Protein AF-0000000087152288 (afdb_homodimer)

Organism: NCBI:txid2511166

Radius of gyration: 16.39 Å; Cα contacts (8 Å, |Δi|>4): 449; chains: 2; bounding box: 34×42×39 Å

Solvent-accessible surface area (backbone atoms only — not comparable to full-atom values): 10779 Å² total; per-residue (Å²): 57,25,33,38,42,36,43,33,57,38,91,60,61,50,52,72,70,58,47,40,54,53,49,6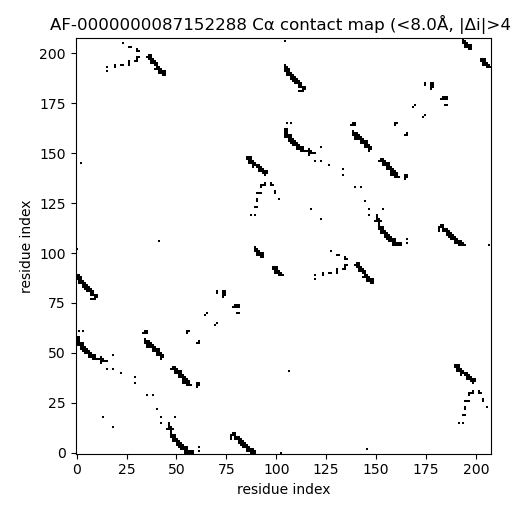1,72,51,47,72,78,59,59,75,41,70,48,48,42,33,36,36,38,35,30,36,81,80,23,37,34,38,38,32,44,32,38,21,61,32,62,71,46,48,59,69,55,72,35,71,66,46,48,51,52,44,27,70,74,51,72,27,74,70,44,81,45,66,24,44,25,45,39,32,40,32,41,80,78,68,44,73,49,68,57,134,58,25,33,38,42,36,42,33,58,39,92,60,60,49,53,71,68,56,47,42,53,54,49,63,70,51,47,72,78,58,59,75,40,71,49,47,43,32,38,37,36,35,30,37,81,80,22,36,33,38,39,34,45,32,39,23,61,33,63,72,46,50,59,70,55,72,36,73,69,45,46,50,52,45,27,70,75,52,71,29,74,70,44,80,45,65,24,43,25,43,40,31,40,31,42,80,78,68,45,74,49,68,57,134

pLDDT: mean 97.06, std 3.34, range [67.88, 98.94]

InterPro domains:
  IPR011008 Dimeric alpha-beta barrel [SSF54909] (1-96)

Nearest PDB structures (foldseek):
  1wd6-assembly1_B  TM=7.659E-01  e=1.555E-05  Escherichia coli
  1q8b-assembly1_A  TM=6.714E-01  e=6.027E-04  Bacillus subtilis
  2pd1-assembly1_A  TM=6.934E-01  e=1.034E-03  Nitrosomonas europaea
  5b0b-assembly2_D  TM=6.933E-01  e=1.009E-02  Cannabis sativa
  4kia-assembly1_A  TM=6.427E-01  e=3.553E-02  Listeria monocytogenes EGD-e

Secondary structure (DSSP, 8-state):
-EEEEEEEE-SS---HHHHHHHHHHHGGGGTT-TTEEEEEEEEETTSSEEEEEEEES-HHHHHTTSSHHHHHHHHHHHSSPPEEEEEE--EEEETTTTEEEE--/-EEEEEEEE-SS---HHHHHHHHHHHGGGGTT-TTEEEEEEEEETTSSEEEEEEEES-HHHHHTTSSHHHHHHHHHHHSSPPEEEEEE--EEEETTTTEEEE--

Sequence (208 aa):
MITALTTFILPKPITREEARDIFMSTAPTYRGVQGLLRKTYVLSEDGATVGGVYLWNSRPEAEALYTDAWRAFVREKYGTEPTVTYFESPVVVDNVAQQIVADGMITALTTFILPKPITREEARDIFMSTAPTYRGVQGLLRKTYVLSEDGATVGGVYLWNSRPEAEALYTDAWRAFVREKYGTEPTVTYFESPVVVDNVAQQIVADG

Foldseek 3Di:
DKKKKKKWFAPDFDDPVVQVVLCVVCVVVPPPQPFWPDKDWDADPRRGMIIIITDGNDDVSVVVQPDPVNQVVCCVSRVGGMDMDMDDDQWDDDVVVPDIHGDD/DKKKKKKAFAPDFDDPVVQVVLCVVCVVVPPPQPFWPDKDWDADPRRGMIIIITDGNDDVSVVVQPDPVNQVVCCVSRVGGMDMDMDDDQWDDDVVVPDIHGDD

Structure (mmCIF, N/CA/C/O backbone):
data_AF-0000000087152288-model_v1
#
loop_
_entity.id
_entity.type
_entity.pdbx_description
1 polymer Monooxygenase
#
loop_
_atom_site.group_PDB
_atom_site.id
_atom_site.type_symbol
_atom_site.label_atom_id
_atom_site.label_alt_id
_atom_site.label_comp_id
_atom_site.label_asym_id
_atom_site.label_entity_id
_atom_site.label_seq_id
_atom_site.pdbx_PDB_ins_code
_atom_site.Cartn_x
_atom_site.Cartn_y
_atom_site.Cartn_z
_atom_site.occupancy
_atom_site.B_iso_or_equiv
_atom_site.auth_seq_id
_atom_site.auth_comp_id
_atom_site.auth_asym_id
_atom_site.auth_atom_id
_atom_site.pdbx_PDB_model_num
ATOM 1 N N . MET A 1 1 ? 11.578 -0.311 -7.676 1 97.56 1 MET A N 1
ATOM 2 C CA . MET A 1 1 ? 10.75 0.544 -6.824 1 97.56 1 MET A CA 1
ATOM 3 C C . MET A 1 1 ? 10.773 0.062 -5.379 1 97.56 1 MET A C 1
ATOM 5 O O . MET A 1 1 ? 11.266 -1.032 -5.094 1 97.56 1 MET A O 1
ATOM 9 N N . ILE A 1 2 ? 10.367 0.977 -4.453 1 98.25 2 ILE A N 1
ATOM 10 C CA . ILE A 1 2 ? 10.273 0.628 -3.037 1 98.25 2 ILE A CA 1
ATOM 11 C C . ILE A 1 2 ? 8.938 1.111 -2.475 1 98.25 2 ILE A C 1
ATOM 13 O O . ILE A 1 2 ? 8.438 2.164 -2.873 1 98.25 2 ILE A O 1
ATOM 17 N N . THR A 1 3 ? 8.398 0.323 -1.583 1 98.75 3 THR A N 1
ATOM 18 C CA . THR A 1 3 ? 7.238 0.722 -0.796 1 98.75 3 THR A CA 1
ATOM 19 C C . THR A 1 3 ? 7.645 1.058 0.636 1 98.75 3 THR A C 1
ATOM 21 O O . THR A 1 3 ? 8.445 0.344 1.243 1 98.75 3 THR A O 1
ATOM 24 N N . ALA A 1 4 ? 7.199 2.156 1.115 1 98.88 4 ALA A N 1
ATOM 25 C CA . ALA A 1 4 ? 7.316 2.479 2.535 1 98.88 4 ALA A CA 1
ATOM 26 C C . ALA A 1 4 ? 5.945 2.475 3.211 1 98.88 4 ALA A C 1
ATOM 28 O O . ALA A 1 4 ? 4.992 3.059 2.695 1 98.88 4 ALA A O 1
ATOM 29 N N . LEU A 1 5 ? 5.852 1.797 4.297 1 98.62 5 LEU A N 1
ATOM 30 C CA . LEU A 1 5 ? 4.684 1.844 5.172 1 98.62 5 LEU A CA 1
ATOM 31 C C . LEU A 1 5 ? 4.969 2.691 6.41 1 98.62 5 LEU A C 1
ATOM 33 O O . LEU A 1 5 ? 5.898 2.402 7.164 1 98.62 5 LEU A O 1
ATOM 37 N N . THR A 1 6 ? 4.18 3.711 6.582 1 98.62 6 THR A N 1
ATOM 38 C CA . THR A 1 6 ? 4.281 4.52 7.789 1 98.62 6 THR A CA 1
ATOM 39 C C . THR A 1 6 ? 3.07 4.297 8.695 1 98.62 6 THR A C 1
ATOM 41 O O . THR A 1 6 ? 1.948 4.141 8.211 1 98.62 6 THR A O 1
ATOM 44 N N . THR A 1 7 ? 3.303 4.246 9.938 1 98 7 THR A N 1
ATOM 45 C CA . THR A 1 7 ? 2.217 4.074 10.898 1 98 7 THR A CA 1
ATOM 46 C C . THR A 1 7 ? 2.355 5.062 12.055 1 98 7 THR A C 1
ATOM 48 O O . THR A 1 7 ? 3.465 5.328 12.516 1 98 7 THR A O 1
ATOM 51 N N . PHE A 1 8 ? 1.23 5.582 12.484 1 98.25 8 PHE A N 1
ATOM 52 C CA . PHE A 1 8 ? 1.092 6.523 13.594 1 98.25 8 PHE A CA 1
ATOM 53 C C . PHE A 1 8 ? 0.008 6.066 14.562 1 98.25 8 PHE A C 1
ATOM 55 O O . PHE A 1 8 ? -1.178 6.078 14.227 1 98.25 8 PHE A O 1
ATOM 62 N N . ILE A 1 9 ? 0.434 5.691 15.734 1 97.62 9 ILE A N 1
ATOM 63 C CA . ILE A 1 9 ? -0.543 5.293 16.734 1 97.62 9 ILE A CA 1
ATOM 64 C C . ILE A 1 9 ? -1.141 6.531 17.406 1 97.62 9 ILE A C 1
ATOM 66 O O . ILE A 1 9 ? -0.419 7.332 18 1 97.62 9 ILE A O 1
ATOM 70 N N . LEU A 1 10 ? -2.461 6.656 17.344 1 97.44 10 LEU A N 1
ATOM 71 C CA . LEU A 1 10 ? -3.139 7.848 17.844 1 97.44 10 LEU A CA 1
ATOM 72 C C . LEU A 1 10 ? -3.414 7.73 19.344 1 97.44 10 LEU A C 1
ATOM 74 O O . LEU A 1 10 ? -3.674 6.633 19.844 1 97.44 10 LEU A O 1
ATOM 78 N N . PRO A 1 11 ? -3.395 8.836 20.016 1 95.56 11 PRO A N 1
ATOM 79 C CA . PRO A 1 11 ? -3.732 8.797 21.438 1 95.56 11 PRO A CA 1
ATOM 80 C C . PRO A 1 11 ? -5.164 8.328 21.688 1 95.56 11 PRO A C 1
ATOM 82 O O . PRO A 1 11 ? -5.438 7.707 22.719 1 95.56 11 PRO A O 1
ATOM 85 N N . LYS A 1 12 ? -6.047 8.68 20.828 1 96.62 12 LYS A N 1
ATOM 86 C CA . LYS A 1 12 ? -7.438 8.234 20.844 1 96.62 12 LYS A CA 1
ATOM 87 C C . LYS A 1 12 ? -7.906 7.824 19.453 1 96.62 12 LYS A C 1
ATOM 89 O O . LYS A 1 12 ? -7.598 8.492 18.469 1 96.62 12 LYS A O 1
ATOM 94 N N . PRO A 1 13 ? -8.703 6.746 19.406 1 98 13 PRO A N 1
ATOM 95 C CA . PRO A 1 13 ? -9.234 6.363 18.094 1 98 13 PRO A CA 1
ATOM 96 C C . PRO A 1 13 ? -10.086 7.457 17.469 1 98 13 PRO A C 1
ATOM 98 O O . PRO A 1 13 ? -10.703 8.25 18.172 1 98 13 PRO A O 1
ATOM 101 N N . ILE A 1 14 ? -10.117 7.453 16.094 1 98 14 ILE A N 1
ATOM 102 C CA . ILE A 1 14 ? -10.93 8.422 15.375 1 98 14 ILE A CA 1
ATOM 103 C C . ILE A 1 14 ? -11.828 7.703 14.367 1 98 14 ILE A C 1
ATOM 105 O O . ILE A 1 14 ? -11.609 6.527 14.062 1 98 14 ILE A O 1
ATOM 109 N N . THR A 1 15 ? -12.867 8.453 13.883 1 97.81 15 THR A N 1
ATOM 110 C CA . THR A 1 15 ? -13.766 7.918 12.867 1 97.81 15 THR A CA 1
ATOM 111 C C . THR A 1 15 ? -13.148 8.047 11.477 1 97.81 15 THR A C 1
ATOM 113 O O . THR A 1 15 ? -12.18 8.781 11.289 1 97.81 15 THR A O 1
ATOM 116 N N . ARG A 1 16 ? -13.688 7.336 10.602 1 97.69 16 ARG A N 1
ATOM 117 C CA . ARG A 1 16 ? -13.266 7.426 9.211 1 97.69 16 ARG A CA 1
ATOM 118 C C . ARG A 1 16 ? -13.398 8.852 8.688 1 97.69 16 ARG A C 1
ATOM 120 O O . ARG A 1 16 ? -12.531 9.336 7.965 1 97.69 16 ARG A O 1
ATOM 127 N N . GLU A 1 17 ? -14.508 9.547 9.023 1 97.19 17 GLU A N 1
ATOM 128 C CA . GLU A 1 17 ? -14.742 10.914 8.57 1 97.19 17 GLU A CA 1
ATOM 129 C C . GLU A 1 17 ? -13.695 11.867 9.133 1 97.19 17 GLU A C 1
ATOM 131 O O . GLU A 1 17 ? -13.203 12.75 8.422 1 97.19 17 GLU A O 1
ATOM 136 N N . GLU A 1 18 ? -13.383 11.719 10.367 1 97.56 18 GLU A N 1
ATOM 137 C CA . GLU A 1 18 ? -12.328 12.523 10.977 1 97.56 18 GLU A CA 1
ATOM 138 C C . GLU A 1 18 ? -10.984 12.266 10.305 1 97.56 18 GLU A C 1
ATOM 140 O O . GLU A 1 18 ? -10.242 13.211 10.008 1 97.56 18 GLU A O 1
ATOM 145 N N . ALA A 1 19 ? -10.711 11.031 10.078 1 97.69 19 ALA A N 1
ATOM 146 C CA . ALA A 1 19 ? -9.469 10.672 9.398 1 97.69 19 ALA A CA 1
ATOM 147 C C . ALA A 1 19 ? -9.398 11.305 8.008 1 97.69 19 ALA A C 1
ATOM 149 O O . ALA A 1 19 ? -8.375 11.875 7.629 1 97.69 19 ALA A O 1
ATOM 150 N N . ARG A 1 20 ? -10.5 11.211 7.348 1 98 20 ARG A N 1
ATOM 151 C CA . ARG A 1 20 ? -10.555 11.773 6.004 1 98 20 ARG A CA 1
ATOM 152 C C . ARG A 1 20 ? -10.219 13.258 6.02 1 98 20 ARG A C 1
ATOM 154 O O . ARG A 1 20 ? -9.461 13.742 5.172 1 98 20 ARG A O 1
ATOM 161 N N . ASP A 1 21 ? -10.773 13.953 6.965 1 97.19 21 ASP A N 1
ATOM 162 C CA . ASP A 1 21 ? -10.516 15.391 7.066 1 97.19 21 ASP A CA 1
ATOM 163 C C . ASP A 1 21 ? -9.031 15.656 7.32 1 97.19 21 ASP A C 1
ATOM 165 O O . ASP A 1 21 ? -8.445 16.547 6.703 1 97.19 21 ASP A O 1
ATOM 169 N N . ILE A 1 22 ? -8.516 14.906 8.18 1 96.56 22 ILE A N 1
ATOM 170 C CA . ILE A 1 22 ? -7.102 15.07 8.5 1 96.56 22 ILE A CA 1
ATOM 171 C C . ILE A 1 22 ? -6.254 14.758 7.27 1 96.56 22 ILE A C 1
ATOM 173 O O . ILE A 1 22 ? -5.355 15.523 6.918 1 96.56 22 ILE A O 1
ATOM 177 N N . PHE A 1 23 ? -6.523 13.656 6.609 1 98.19 23 PHE A N 1
ATOM 178 C CA . PHE A 1 23 ? -5.773 13.234 5.434 1 98.19 23 PHE A CA 1
ATOM 179 C C . PHE A 1 23 ? -5.844 14.297 4.34 1 98.19 23 PHE A C 1
ATOM 181 O O . PHE A 1 23 ? -4.828 14.648 3.74 1 98.19 23 PHE A O 1
ATOM 188 N N . MET A 1 24 ? -7.07 14.836 4.137 1 97.75 24 MET A N 1
ATOM 189 C CA . MET A 1 24 ? -7.254 15.852 3.102 1 97.75 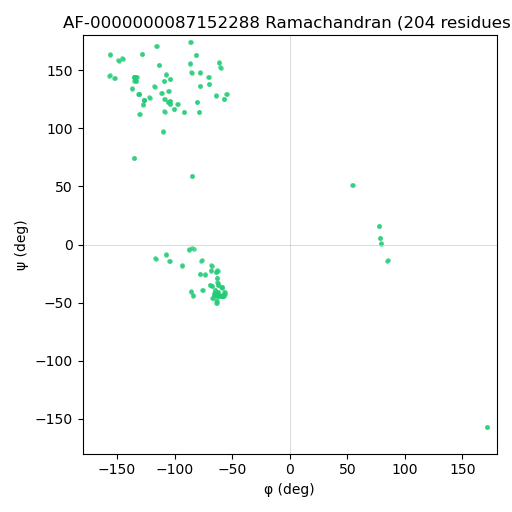24 MET A CA 1
ATOM 190 C C . MET A 1 24 ? -6.441 17.109 3.414 1 97.75 24 MET A C 1
ATOM 192 O O . MET A 1 24 ? -5.957 17.781 2.502 1 97.75 24 MET A O 1
ATOM 196 N N . SER A 1 25 ? -6.223 17.359 4.633 1 96.81 25 SER A N 1
ATOM 197 C CA . SER A 1 25 ? -5.484 18.547 5.027 1 96.81 25 SER A CA 1
ATOM 198 C C . SER A 1 25 ? -3.994 18.406 4.738 1 96.81 25 SER A C 1
ATOM 200 O O . SER A 1 25 ? -3.297 19.391 4.512 1 96.81 25 SER A O 1
ATOM 202 N N . THR A 1 26 ? -3.455 17.172 4.691 1 97.12 26 THR A N 1
ATOM 203 C CA . THR A 1 26 ? -2.021 16.969 4.504 1 97.12 26 THR A CA 1
ATOM 204 C C . THR A 1 26 ? -1.725 16.5 3.082 1 97.12 26 THR A C 1
ATOM 206 O O . THR A 1 26 ? -0.587 16.594 2.615 1 97.12 26 THR A O 1
ATOM 209 N N . ALA A 1 27 ? -2.701 16.078 2.314 1 98.25 27 ALA A N 1
ATOM 210 C CA . ALA A 1 27 ? -2.531 15.477 0.996 1 98.25 27 ALA A CA 1
ATOM 211 C C . ALA A 1 27 ? -1.78 16.406 0.054 1 98.25 27 ALA A C 1
ATOM 213 O O . ALA A 1 27 ? -0.859 15.992 -0.648 1 98.25 27 ALA A O 1
ATOM 214 N N . PRO A 1 28 ? -2.07 17.766 0.065 1 97.81 28 PRO A N 1
ATOM 215 C CA . PRO A 1 28 ? -1.373 18.656 -0.862 1 97.81 28 PRO A CA 1
ATOM 216 C C . PRO A 1 28 ? 0.134 18.703 -0.619 1 97.81 28 PRO A C 1
ATOM 218 O O . PRO A 1 28 ? 0.904 18.984 -1.54 1 97.81 28 PRO A O 1
ATOM 221 N N . THR A 1 29 ? 0.599 18.359 0.58 1 96.62 29 THR A N 1
ATOM 222 C CA . THR A 1 29 ? 2.014 18.406 0.93 1 96.62 29 THR A CA 1
ATOM 223 C C . THR A 1 29 ? 2.791 17.328 0.159 1 96.62 29 THR A C 1
ATOM 225 O O . THR A 1 29 ? 4.004 17.453 -0.03 1 96.62 29 THR A O 1
ATOM 228 N N . TYR A 1 30 ? 2.146 16.375 -0.367 1 98.31 30 TYR A N 1
ATOM 229 C CA . TYR A 1 30 ? 2.828 15.227 -0.968 1 98.31 30 TYR A CA 1
ATOM 230 C C . TYR A 1 30 ? 2.723 15.266 -2.488 1 98.31 30 TYR A C 1
ATOM 232 O O . TYR A 1 30 ? 3.334 14.453 -3.182 1 98.31 30 TYR A O 1
ATOM 240 N N . ARG A 1 31 ? 1.923 16.172 -2.99 1 98 31 ARG A N 1
ATOM 241 C CA . ARG A 1 31 ? 1.825 16.312 -4.438 1 98 31 ARG A CA 1
ATOM 242 C C . ARG A 1 31 ? 3.156 16.75 -5.035 1 98 31 ARG A C 1
ATOM 244 O O . ARG A 1 31 ? 3.799 17.672 -4.523 1 98 31 ARG A O 1
ATOM 251 N N . GLY A 1 32 ? 3.629 16.047 -6.031 1 97.19 32 GLY A N 1
ATOM 252 C CA . GLY A 1 32 ? 4.801 16.469 -6.785 1 97.19 32 GLY A CA 1
ATOM 253 C C . GLY A 1 32 ? 6.105 16.156 -6.078 1 97.19 32 GLY A C 1
ATOM 254 O O . GLY A 1 32 ? 7.18 16.531 -6.562 1 97.19 32 GLY A O 1
ATOM 255 N N . VAL A 1 33 ? 6.035 15.555 -4.922 1 98.25 33 VAL A N 1
ATOM 256 C CA . VAL A 1 33 ? 7.266 15.156 -4.25 1 98.25 33 VAL A CA 1
ATOM 257 C C . VAL A 1 33 ? 8.094 14.273 -5.18 1 98.25 33 VAL A C 1
ATOM 259 O O . VAL A 1 33 ? 7.578 13.312 -5.758 1 98.25 33 VAL A O 1
ATOM 262 N N . GLN A 1 34 ? 9.352 14.625 -5.316 1 98.06 34 GLN A N 1
ATOM 263 C CA . GLN A 1 34 ? 10.234 13.93 -6.246 1 98.06 34 GLN A CA 1
ATOM 264 C C . GLN A 1 34 ? 10.297 12.438 -5.926 1 98.06 34 GLN A C 1
ATOM 266 O O . GLN A 1 34 ? 10.594 12.055 -4.793 1 98.06 34 GLN A O 1
ATOM 271 N N . GLY A 1 35 ? 10.016 11.625 -6.898 1 98.38 35 GLY A N 1
ATOM 272 C CA . GLY A 1 35 ? 10.172 10.18 -6.785 1 98.38 35 GLY A CA 1
ATOM 273 C C . GLY A 1 35 ? 8.969 9.5 -6.156 1 98.38 35 GLY A C 1
ATOM 274 O O . GLY A 1 35 ? 8.883 8.273 -6.148 1 98.38 35 GLY A O 1
ATOM 275 N N . LEU A 1 36 ? 8.062 10.297 -5.527 1 98.75 36 LEU A N 1
ATOM 276 C CA . LEU A 1 36 ? 6.848 9.703 -4.973 1 98.75 36 LEU A CA 1
ATOM 277 C C . LEU A 1 36 ? 5.824 9.438 -6.07 1 98.75 36 LEU A C 1
ATOM 279 O O . LEU A 1 36 ? 5.293 10.375 -6.672 1 98.75 36 LEU A O 1
ATOM 283 N N . LEU A 1 37 ? 5.543 8.227 -6.305 1 97.94 37 LEU A N 1
ATOM 284 C CA . LEU A 1 37 ? 4.578 7.871 -7.344 1 97.94 37 LEU A CA 1
ATOM 285 C C . LEU A 1 37 ? 3.154 7.941 -6.805 1 97.94 37 LEU A C 1
ATOM 287 O O . LEU A 1 37 ? 2.273 8.523 -7.445 1 97.94 37 LEU A O 1
ATOM 291 N N . ARG A 1 38 ? 3.021 7.402 -5.629 1 98.5 38 ARG A N 1
ATOM 292 C CA . ARG A 1 38 ? 1.69 7.383 -5.031 1 98.5 38 ARG A CA 1
ATOM 293 C C . ARG A 1 38 ? 1.774 7.281 -3.514 1 98.5 38 ARG A C 1
ATOM 295 O O . ARG A 1 38 ? 2.662 6.617 -2.977 1 98.5 38 ARG A O 1
ATOM 302 N N . LYS A 1 39 ? 0.845 7.914 -2.879 1 98.88 39 LYS A N 1
ATOM 303 C CA . LYS A 1 39 ? 0.615 7.766 -1.444 1 98.88 39 LYS A CA 1
ATOM 304 C C . LYS A 1 39 ? -0.841 7.41 -1.154 1 98.88 39 LYS A C 1
ATOM 306 O O . LYS A 1 39 ? -1.754 8.133 -1.564 1 98.88 39 LYS A O 1
ATOM 311 N N . THR A 1 40 ? -1.052 6.328 -0.466 1 98.88 40 THR A N 1
ATOM 312 C CA . THR A 1 40 ? -2.365 5.902 0.002 1 98.88 40 THR A CA 1
ATOM 313 C C . THR A 1 40 ? -2.477 6.055 1.516 1 98.88 40 THR A C 1
ATOM 315 O O . THR A 1 40 ? -1.764 5.387 2.268 1 98.88 40 THR A O 1
ATOM 318 N N . TYR A 1 41 ? -3.367 6.961 1.929 1 98.88 41 TYR A N 1
ATOM 319 C CA . TYR A 1 41 ? -3.635 7.086 3.357 1 98.88 41 TYR A CA 1
ATOM 320 C C . TYR A 1 41 ? -4.406 5.879 3.877 1 98.88 41 TYR A C 1
ATOM 322 O O . TYR A 1 41 ? -5.309 5.375 3.207 1 98.88 41 TYR A O 1
ATOM 330 N N . VAL A 1 42 ? -4.062 5.5 5.145 1 98.81 42 VAL A N 1
ATOM 331 C CA . VAL A 1 42 ? -4.73 4.324 5.695 1 98.81 42 VAL A CA 1
ATOM 332 C C . VAL A 1 42 ? -5.16 4.602 7.133 1 98.81 42 VAL A C 1
ATOM 334 O O . VAL A 1 42 ? -4.473 5.316 7.867 1 98.81 42 VAL A O 1
ATOM 337 N N . LEU A 1 43 ? -6.301 4.066 7.508 1 98.75 43 LEU A N 1
ATOM 338 C CA . LEU A 1 43 ? -6.875 4.047 8.852 1 98.75 43 LEU A CA 1
ATOM 339 C C . LEU A 1 43 ? -7.234 2.625 9.266 1 98.75 43 LEU A C 1
ATOM 341 O O . LEU A 1 43 ? -7.965 1.929 8.555 1 98.75 43 LEU A O 1
ATOM 345 N N . SER A 1 44 ? -6.668 2.232 10.398 1 98.69 44 SER A N 1
ATOM 346 C CA . SER A 1 44 ? -7.008 0.904 10.906 1 98.69 44 SER A CA 1
ATOM 347 C C . SER A 1 44 ? -8.492 0.792 11.211 1 98.69 44 SER A C 1
ATOM 349 O O . SER A 1 44 ? -9.164 1.8 11.461 1 98.69 44 SER A O 1
ATOM 351 N N . GLU A 1 45 ? -8.984 -0.4 11.203 1 96.94 45 GLU A N 1
ATOM 352 C CA . GLU A 1 45 ? -10.414 -0.625 11.398 1 96.94 45 GLU A CA 1
ATOM 353 C C . GLU A 1 45 ? -10.867 -0.15 12.781 1 96.94 45 GLU A C 1
ATOM 355 O O . GLU A 1 45 ? -12 0.307 12.945 1 96.94 45 GLU A O 1
ATOM 360 N N . ASP A 1 46 ? -9.977 -0.269 13.742 1 97.88 46 ASP A N 1
ATOM 361 C CA . ASP A 1 46 ? -10.352 0.126 15.094 1 97.88 46 ASP A CA 1
ATOM 362 C C . ASP A 1 46 ? -10.188 1.632 15.297 1 97.88 46 ASP A C 1
ATOM 364 O O . ASP A 1 46 ? -10.453 2.152 16.375 1 97.88 46 ASP A O 1
ATOM 368 N N . GLY A 1 47 ? -9.664 2.344 14.266 1 98.25 47 GLY A N 1
ATOM 369 C CA . GLY A 1 47 ? -9.539 3.791 14.305 1 98.25 47 GLY A CA 1
ATOM 370 C C . GLY A 1 47 ? -8.352 4.266 15.117 1 98.25 47 GLY A C 1
ATOM 371 O O . GLY A 1 47 ? -8.141 5.469 15.273 1 98.25 47 GLY A O 1
ATOM 372 N N . ALA A 1 48 ? -7.496 3.336 15.609 1 98 48 ALA A N 1
ATOM 373 C CA . ALA A 1 48 ? -6.461 3.701 16.578 1 98 48 ALA A CA 1
ATOM 374 C C . ALA A 1 48 ? -5.148 4.027 15.875 1 98 48 ALA A C 1
ATOM 376 O O . ALA A 1 48 ? -4.246 4.625 16.469 1 98 48 ALA A O 1
ATOM 377 N N . THR A 1 49 ? -5.039 3.607 14.672 1 98.31 49 THR A N 1
ATOM 378 C CA . THR A 1 49 ? -3.789 3.77 13.938 1 98.31 49 THR A CA 1
ATOM 379 C C . THR A 1 49 ? -4.047 4.367 12.555 1 98.31 49 THR A C 1
ATOM 381 O O . THR A 1 49 ? -4.961 3.934 11.844 1 98.31 49 THR A O 1
ATOM 384 N N . VAL A 1 50 ? -3.328 5.426 12.195 1 98.56 50 VAL A N 1
ATOM 385 C CA . VAL A 1 50 ? -3.34 5.961 10.844 1 98.56 50 VAL A CA 1
ATOM 386 C C . VAL A 1 50 ? -1.953 5.816 10.219 1 98.56 50 VAL A C 1
ATOM 388 O O . VAL A 1 50 ? -1.002 5.41 10.891 1 98.56 50 VAL A O 1
ATOM 391 N N . GLY A 1 51 ? -1.879 6.098 8.93 1 98.31 51 GLY A N 1
ATOM 392 C CA . GLY A 1 51 ? -0.596 6.055 8.242 1 98.31 51 GLY A CA 1
ATOM 393 C C . GLY A 1 51 ? -0.716 6.195 6.738 1 98.31 51 GLY A C 1
ATOM 394 O O . GLY A 1 51 ? -1.65 6.824 6.242 1 98.31 51 GLY A O 1
ATOM 395 N N . GLY A 1 52 ? 0.316 5.688 6.09 1 98.62 52 GLY A N 1
ATOM 396 C CA . GLY A 1 52 ? 0.365 5.758 4.637 1 98.62 52 GLY A CA 1
ATOM 397 C C . GLY A 1 52 ? 1.174 4.637 4.012 1 98.62 52 GLY A C 1
ATOM 398 O O . GLY A 1 52 ? 2.158 4.176 4.594 1 98.62 52 GLY A O 1
ATOM 399 N N . VAL A 1 53 ? 0.709 4.191 2.898 1 98.88 53 VAL A N 1
ATOM 400 C CA . VAL A 1 53 ? 1.499 3.361 1.993 1 98.88 53 VAL A CA 1
ATOM 401 C C . VAL A 1 53 ? 2.031 4.211 0.843 1 98.88 53 VAL A C 1
ATOM 403 O O . VAL A 1 53 ? 1.255 4.77 0.064 1 98.88 53 VAL A O 1
ATOM 406 N N . TYR A 1 54 ? 3.346 4.309 0.772 1 98.94 54 TYR A N 1
ATOM 407 C CA . TYR A 1 54 ? 4.004 5.105 -0.255 1 98.94 54 TYR A CA 1
ATOM 408 C C . TYR A 1 54 ? 4.699 4.215 -1.278 1 98.94 54 TYR A C 1
ATOM 410 O O . TYR A 1 54 ? 5.492 3.342 -0.916 1 98.94 54 TYR A O 1
ATOM 418 N N . LEU A 1 55 ? 4.383 4.395 -2.516 1 98.69 55 LEU A N 1
ATOM 419 C CA . LEU A 1 55 ? 5.164 3.803 -3.596 1 98.69 55 LEU A CA 1
ATOM 420 C C . LEU A 1 55 ? 6.16 4.809 -4.164 1 98.69 55 LEU A C 1
ATOM 422 O O . LEU A 1 55 ? 5.766 5.879 -4.637 1 98.69 55 LEU A O 1
ATOM 426 N N . TRP A 1 56 ? 7.422 4.43 -4.078 1 98.56 56 TRP A N 1
ATOM 427 C CA . TRP A 1 56 ? 8.508 5.297 -4.516 1 98.56 56 TRP A CA 1
ATOM 428 C C . TRP A 1 56 ? 9.219 4.715 -5.734 1 98.56 56 TRP A C 1
ATOM 430 O O . TRP A 1 56 ? 9.281 3.494 -5.898 1 98.56 56 TRP A O 1
ATOM 440 N N . ASN A 1 57 ? 9.82 5.621 -6.488 1 97.56 57 ASN A N 1
ATOM 441 C CA . ASN A 1 57 ? 10.656 5.246 -7.625 1 97.56 57 ASN A CA 1
ATOM 442 C C . ASN A 1 57 ? 11.945 4.57 -7.168 1 97.56 57 ASN A C 1
ATOM 444 O O . ASN A 1 57 ? 12.5 3.734 -7.883 1 97.56 57 ASN A O 1
ATOM 448 N N . SER A 1 58 ? 12.453 5.051 -6.004 1 97.25 58 SER A N 1
ATOM 449 C CA . SER A 1 58 ? 13.711 4.516 -5.5 1 97.25 58 SER A CA 1
ATOM 450 C C . SER A 1 58 ? 13.828 4.711 -3.992 1 97.25 58 SER A C 1
ATOM 452 O O . SER A 1 58 ? 13.125 5.539 -3.41 1 97.25 58 SER A O 1
ATOM 454 N N . ARG A 1 59 ? 14.758 3.957 -3.438 1 97 59 ARG A N 1
ATOM 455 C CA . ARG A 1 59 ? 15.008 4.035 -2.002 1 97 59 ARG A CA 1
ATOM 456 C C . ARG A 1 59 ? 15.586 5.391 -1.617 1 97 59 ARG A C 1
ATOM 458 O O . ARG A 1 59 ? 15.109 6.031 -0.675 1 97 59 ARG A O 1
ATOM 465 N N . PRO A 1 60 ? 16.594 5.91 -2.348 1 98.12 60 PRO A N 1
ATOM 466 C CA . PRO A 1 60 ? 17.125 7.227 -1.976 1 98.12 60 PRO A CA 1
ATOM 467 C C . PRO A 1 60 ? 16.062 8.32 -2.01 1 98.12 60 PRO A C 1
ATOM 469 O O . PRO A 1 60 ? 16.047 9.195 -1.142 1 98.12 60 PRO A O 1
ATOM 472 N N . GLU A 1 61 ? 15.102 8.305 -2.965 1 98.5 61 GLU A N 1
ATOM 473 C CA . GLU A 1 61 ? 14.039 9.305 -3.037 1 98.5 61 GLU A CA 1
ATOM 474 C C . GLU A 1 61 ? 13.078 9.18 -1.86 1 98.5 61 GLU A C 1
ATOM 476 O O . GLU A 1 61 ? 12.602 10.18 -1.33 1 98.5 61 GLU A O 1
ATOM 481 N N . ALA A 1 62 ? 12.82 7.93 -1.421 1 98.31 62 ALA A N 1
ATOM 482 C CA . ALA A 1 62 ? 12.008 7.707 -0.23 1 98.31 62 ALA A CA 1
ATOM 483 C C . ALA A 1 62 ? 12.68 8.289 1.011 1 98.31 62 ALA A C 1
ATOM 485 O O . ALA A 1 62 ? 12.062 9.055 1.759 1 98.31 62 ALA A O 1
ATOM 486 N N . GLU A 1 63 ? 13.938 7.949 1.194 1 97.62 63 GLU A N 1
ATOM 487 C CA . GLU A 1 63 ? 14.68 8.344 2.391 1 97.62 63 GLU A CA 1
ATOM 488 C C . GLU A 1 63 ? 14.836 9.859 2.469 1 97.62 63 GLU A C 1
ATOM 490 O O . GLU A 1 63 ? 14.992 10.414 3.557 1 97.62 63 GLU A O 1
ATOM 495 N N . ALA A 1 64 ? 14.766 10.562 1.327 1 98.06 64 ALA A N 1
ATOM 496 C CA . ALA A 1 64 ? 14.883 12.016 1.275 1 98.06 64 ALA A CA 1
ATOM 497 C C . ALA A 1 64 ? 13.672 12.688 1.929 1 98.06 64 ALA A C 1
ATOM 499 O O . ALA A 1 64 ? 13.734 13.852 2.316 1 98.06 64 ALA A O 1
ATOM 500 N N . LEU A 1 65 ? 12.547 11.977 2.02 1 97.94 65 LEU A N 1
ATOM 501 C CA . LEU A 1 65 ? 11.359 12.547 2.637 1 97.94 65 LEU A CA 1
ATOM 502 C C . LEU A 1 65 ? 11.375 12.352 4.148 1 97.94 65 LEU A C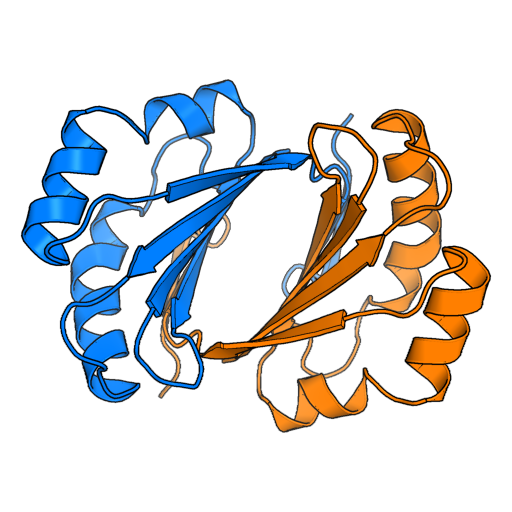 1
ATOM 504 O O . LEU A 1 65 ? 11 13.25 4.902 1 97.94 65 LEU A O 1
ATOM 508 N N . TYR A 1 66 ? 11.828 11.148 4.637 1 97.62 66 TYR A N 1
ATOM 509 C CA . TYR A 1 66 ? 11.641 10.781 6.031 1 97.62 66 TYR A CA 1
ATOM 510 C C . TYR A 1 66 ? 12.75 11.352 6.906 1 97.62 66 TYR A C 1
ATOM 512 O O . TYR A 1 66 ? 13.422 10.609 7.629 1 97.62 66 TYR A O 1
ATOM 520 N N . THR A 1 67 ? 12.852 12.648 6.875 1 96.88 67 THR A N 1
ATOM 521 C CA . THR A 1 67 ? 13.844 13.438 7.598 1 96.88 67 THR A CA 1
ATOM 522 C C . THR A 1 67 ? 13.367 13.75 9.016 1 96.88 67 THR A C 1
ATOM 524 O O . THR A 1 67 ? 12.234 13.422 9.375 1 96.88 67 THR A O 1
ATOM 527 N N . ASP A 1 68 ? 14.266 14.359 9.758 1 96 68 ASP A N 1
ATOM 528 C CA . ASP A 1 68 ? 13.875 14.836 11.078 1 96 68 ASP A CA 1
ATOM 529 C C . ASP A 1 68 ? 12.734 15.852 10.984 1 96 68 ASP A C 1
ATOM 531 O O . ASP A 1 68 ? 11.859 15.883 11.852 1 96 68 ASP A O 1
ATOM 535 N N . ALA A 1 69 ? 12.797 16.641 9.945 1 96.06 69 ALA A N 1
ATOM 536 C CA . ALA A 1 69 ? 11.742 17.625 9.75 1 96.06 69 ALA A CA 1
ATOM 537 C C . ALA A 1 69 ? 10.398 16.953 9.484 1 96.06 69 ALA A C 1
ATOM 539 O O . ALA A 1 69 ? 9.367 17.375 10 1 96.06 69 ALA A O 1
ATOM 540 N N . TRP A 1 70 ? 10.367 15.906 8.648 1 96.44 70 TRP A N 1
ATOM 541 C CA . TRP A 1 70 ? 9.148 15.148 8.391 1 96.44 70 TRP A CA 1
ATOM 542 C C . TRP A 1 70 ? 8.641 14.484 9.672 1 96.44 70 TRP A C 1
ATOM 544 O O . TRP A 1 70 ? 7.441 14.531 9.961 1 96.44 70 TRP A O 1
ATOM 554 N N . ARG A 1 71 ? 9.531 13.945 10.469 1 96.06 71 ARG A N 1
ATOM 555 C CA . ARG A 1 71 ? 9.156 13.297 11.719 1 96.06 71 ARG A CA 1
ATOM 556 C C . ARG A 1 71 ? 8.562 14.305 12.695 1 96.06 71 ARG A C 1
ATOM 558 O O . ARG A 1 71 ? 7.602 13.992 13.406 1 96.06 71 ARG A O 1
ATOM 565 N N . ALA A 1 72 ? 9.109 15.484 12.742 1 95.5 72 ALA A N 1
ATOM 566 C CA . ALA A 1 72 ? 8.586 16.547 13.594 1 95.5 72 ALA A CA 1
ATOM 567 C C . ALA A 1 72 ? 7.18 16.953 13.156 1 95.5 72 ALA A C 1
ATOM 569 O O . ALA A 1 72 ? 6.297 17.156 14 1 95.5 72 ALA A O 1
ATOM 570 N N . PHE A 1 73 ? 7.016 17.031 11.852 1 94.69 73 PHE A N 1
ATOM 571 C CA . PHE A 1 73 ? 5.703 17.344 11.297 1 94.69 73 PHE A CA 1
ATOM 572 C C . PHE A 1 73 ? 4.676 16.312 11.719 1 94.69 73 PHE A C 1
ATOM 574 O O . PHE A 1 73 ? 3.574 16.656 12.148 1 94.69 73 PHE A O 1
ATOM 581 N N . VAL A 1 74 ? 5.027 15.023 11.648 1 94.44 74 VAL A N 1
ATOM 582 C CA . VAL A 1 74 ? 4.133 13.922 12.008 1 94.44 74 VAL A CA 1
ATOM 583 C C . VAL A 1 74 ? 3.816 13.977 13.5 1 94.44 74 VAL A C 1
ATOM 585 O O . VAL A 1 74 ? 2.658 13.828 13.898 1 94.44 74 VAL A O 1
ATOM 588 N N . ARG A 1 75 ? 4.809 14.25 14.32 1 94.56 75 ARG A N 1
ATOM 589 C CA . ARG A 1 75 ? 4.598 14.336 15.766 1 94.56 75 ARG A CA 1
ATOM 590 C C . ARG A 1 75 ? 3.629 15.461 16.109 1 94.56 75 ARG A C 1
ATOM 592 O O . ARG A 1 75 ? 2.773 15.305 16.984 1 94.56 75 ARG A O 1
ATOM 599 N N . GLU A 1 76 ? 3.816 16.516 15.477 1 93.75 76 GLU A N 1
ATOM 600 C CA . GLU A 1 76 ? 2.945 17.656 15.727 1 93.75 76 GLU A CA 1
ATOM 601 C C . GLU A 1 76 ? 1.508 17.359 15.312 1 93.75 76 GLU A C 1
ATOM 603 O O . GLU A 1 76 ? 0.564 17.703 16.031 1 93.75 76 GLU A O 1
ATOM 608 N N . LYS A 1 77 ? 1.377 16.75 14.211 1 92.44 77 LYS A N 1
ATOM 609 C CA . LYS A 1 77 ? 0.057 16.516 13.633 1 92.44 77 LYS A CA 1
ATOM 610 C C . LYS A 1 77 ? -0.672 15.391 14.367 1 92.44 77 LYS A C 1
ATOM 612 O O . LYS A 1 77 ? -1.873 15.492 14.633 1 92.44 77 LYS A O 1
ATOM 617 N N . TYR A 1 78 ? 0.073 14.312 14.758 1 94.75 78 TYR A N 1
ATOM 618 C CA . TYR A 1 78 ? -0.599 13.094 15.203 1 94.75 78 TYR A CA 1
ATOM 619 C C . TYR A 1 78 ? -0.275 12.805 16.672 1 94.75 78 TYR A C 1
ATOM 621 O O . TYR A 1 78 ? -0.89 11.93 17.281 1 94.75 78 TYR A O 1
ATOM 629 N N . GLY A 1 79 ? 0.721 13.5 17.234 1 92.75 79 GLY A N 1
ATOM 630 C CA . GLY A 1 79 ? 1.033 13.344 18.641 1 92.75 79 GLY A CA 1
ATOM 631 C C . GLY A 1 79 ? 1.813 12.078 18.938 1 92.75 79 GLY A C 1
ATOM 632 O O . GLY A 1 79 ? 1.783 11.578 20.078 1 92.75 79 GLY A O 1
ATOM 633 N N . THR A 1 80 ? 2.379 11.469 17.953 1 94.62 80 THR A N 1
ATOM 634 C CA . THR A 1 80 ? 3.121 10.219 18.125 1 94.62 80 THR A CA 1
ATOM 635 C C . THR A 1 80 ? 4.316 10.164 17.172 1 94.62 80 THR A C 1
ATOM 637 O O . THR A 1 80 ? 4.352 10.883 16.172 1 94.62 80 THR A O 1
ATOM 640 N N . GLU A 1 81 ? 5.32 9.25 17.547 1 94.56 81 GLU A N 1
ATOM 641 C CA . GLU A 1 81 ? 6.445 9.008 16.656 1 94.56 81 GLU A CA 1
ATOM 642 C C . GLU A 1 81 ? 6.051 8.07 15.508 1 94.56 81 GLU A C 1
ATOM 644 O O . GLU A 1 81 ? 5.418 7.039 15.734 1 94.56 81 GLU A O 1
ATOM 649 N N . PRO A 1 82 ? 6.496 8.445 14.312 1 96.62 82 PRO A N 1
ATOM 650 C CA . PRO A 1 82 ? 6.191 7.562 13.188 1 96.62 82 PRO A CA 1
ATOM 651 C C . PRO A 1 82 ? 7.102 6.34 13.133 1 96.62 82 PRO A C 1
ATOM 653 O O . PRO A 1 82 ? 8.242 6.395 13.602 1 96.62 82 PRO A O 1
ATOM 656 N N . THR A 1 83 ? 6.574 5.293 12.672 1 97.38 83 THR A N 1
ATOM 657 C CA . THR A 1 83 ? 7.367 4.164 12.211 1 97.38 83 THR A CA 1
ATOM 658 C C . THR A 1 83 ? 7.406 4.121 10.688 1 97.38 83 THR A C 1
ATOM 660 O O . THR A 1 83 ? 6.395 4.371 10.023 1 97.38 83 THR A O 1
ATOM 663 N N . VAL A 1 84 ? 8.562 3.748 10.117 1 97.94 84 VAL A N 1
ATOM 664 C CA . VAL A 1 84 ? 8.727 3.59 8.68 1 97.94 84 VAL A CA 1
ATOM 665 C C . VAL A 1 84 ? 9.312 2.213 8.375 1 97.94 84 VAL A C 1
ATOM 667 O O . VAL A 1 84 ? 10.375 1.855 8.883 1 97.94 84 VAL A O 1
ATOM 670 N N . THR A 1 85 ? 8.625 1.459 7.641 1 98.19 85 THR A N 1
ATOM 671 C CA . THR A 1 85 ? 9.094 0.151 7.195 1 98.19 85 THR A CA 1
ATOM 672 C C . THR A 1 85 ? 9.211 0.111 5.672 1 98.19 85 THR A C 1
ATOM 674 O O . THR A 1 85 ? 8.305 0.551 4.961 1 98.19 85 THR A O 1
ATOM 677 N N . TYR A 1 86 ? 10.305 -0.464 5.215 1 98.62 86 TYR A N 1
ATOM 678 C CA . TYR A 1 86 ? 10.547 -0.504 3.775 1 98.62 86 TYR A CA 1
ATOM 679 C C . TYR A 1 86 ? 10.344 -1.913 3.229 1 98.62 86 TYR A C 1
ATOM 681 O O . TYR A 1 86 ? 10.711 -2.895 3.883 1 98.62 86 TYR A O 1
ATOM 689 N N . PHE A 1 87 ? 9.859 -1.981 2.002 1 98.69 87 PHE A N 1
ATOM 690 C CA . PHE A 1 87 ? 9.734 -3.205 1.22 1 98.69 87 PHE A CA 1
ATOM 691 C C . PHE A 1 87 ? 10.219 -2.99 -0.208 1 98.69 87 PHE A C 1
ATOM 693 O O . PHE A 1 87 ? 10.008 -1.925 -0.789 1 98.69 87 PHE A O 1
ATOM 700 N N . GLU A 1 88 ? 10.844 -4 -0.771 1 98.44 88 GLU A N 1
ATOM 701 C CA . GLU A 1 88 ? 11.055 -3.998 -2.215 1 98.44 88 GLU A CA 1
ATOM 702 C C . GLU A 1 88 ? 9.742 -4.207 -2.963 1 98.44 88 GLU A C 1
ATOM 704 O O . GLU A 1 88 ? 8.906 -5.02 -2.553 1 98.44 88 GLU A O 1
ATOM 709 N N . SER A 1 89 ? 9.562 -3.461 -4.031 1 98.62 89 SER A N 1
ATOM 710 C CA . SER A 1 89 ? 8.344 -3.582 -4.832 1 98.62 89 SER A CA 1
ATOM 711 C C . SER A 1 89 ? 8.672 -3.615 -6.32 1 98.62 89 SER A C 1
ATOM 713 O O . SER A 1 89 ? 8.344 -2.682 -7.055 1 98.62 89 SER A O 1
ATOM 715 N N . PRO A 1 90 ? 9.172 -4.695 -6.805 1 98.31 90 PRO A N 1
ATOM 716 C CA . PRO A 1 90 ? 9.656 -4.738 -8.188 1 98.31 90 PRO A CA 1
ATOM 717 C C . PRO A 1 90 ? 8.523 -4.832 -9.203 1 98.31 90 PRO A C 1
ATOM 719 O O . PRO A 1 90 ? 8.75 -4.641 -10.406 1 98.31 90 PRO A O 1
ATOM 722 N N . VAL A 1 91 ? 7.285 -5.145 -8.812 1 98.75 91 VAL A N 1
ATOM 723 C CA . VAL A 1 91 ? 6.168 -5.336 -9.734 1 98.75 91 VAL A CA 1
ATOM 724 C C . VAL A 1 91 ? 4.918 -4.652 -9.172 1 98.75 91 VAL A C 1
ATOM 726 O O . VAL A 1 91 ? 4.625 -4.762 -7.98 1 98.75 91 VAL A O 1
ATOM 729 N N . VAL A 1 92 ? 4.219 -3.926 -10.023 1 98.62 92 VAL A N 1
ATOM 730 C CA . VAL A 1 92 ? 2.938 -3.309 -9.695 1 98.62 92 VAL A CA 1
ATOM 731 C C . VAL A 1 92 ? 1.921 -3.615 -10.789 1 98.62 92 VAL A C 1
ATOM 733 O O . VAL A 1 92 ? 2.223 -3.492 -11.977 1 98.62 92 VAL A O 1
ATOM 736 N N . VAL A 1 93 ? 0.76 -4.094 -10.406 1 98.75 93 VAL A N 1
ATOM 737 C CA . VAL A 1 93 ? -0.386 -4.172 -11.305 1 98.75 93 VAL A CA 1
ATOM 738 C C . VAL A 1 93 ? -1.23 -2.906 -11.18 1 98.75 93 VAL A C 1
ATOM 740 O O . VAL A 1 93 ? -1.791 -2.631 -10.117 1 98.75 93 VAL A O 1
ATOM 743 N N . ASP A 1 94 ? -1.282 -2.113 -12.258 1 97.62 94 ASP A N 1
ATOM 744 C CA . ASP A 1 94 ? -2.059 -0.878 -12.305 1 97.62 94 ASP A CA 1
ATOM 745 C C . ASP A 1 94 ? -3.258 -1.021 -13.242 1 97.62 94 ASP A C 1
ATOM 747 O O . ASP A 1 94 ? -3.143 -0.787 -14.445 1 97.62 94 ASP A O 1
ATOM 751 N N . ASN A 1 95 ? -4.418 -1.312 -12.688 1 98.06 95 ASN A N 1
ATOM 752 C CA . ASN A 1 95 ? -5.594 -1.573 -13.508 1 98.06 95 ASN A CA 1
ATOM 753 C C . ASN A 1 95 ? -6.203 -0.279 -14.039 1 98.06 95 ASN A C 1
ATOM 755 O O . ASN A 1 95 ? -6.895 -0.287 -15.062 1 98.06 95 ASN A O 1
ATOM 759 N N . VAL A 1 96 ? -5.977 0.807 -13.336 1 95.06 96 VAL A N 1
ATOM 760 C CA . VAL A 1 96 ? -6.445 2.096 -13.836 1 95.06 96 VAL A CA 1
ATOM 761 C C . VAL A 1 96 ? -5.699 2.453 -15.117 1 95.06 96 VAL A C 1
ATOM 763 O O . VAL A 1 96 ? -6.312 2.857 -16.109 1 95.06 96 VAL A O 1
ATOM 766 N N . ALA A 1 97 ? -4.402 2.227 -15.117 1 94.19 97 ALA A N 1
ATOM 767 C CA . ALA A 1 97 ? -3.574 2.502 -16.281 1 94.19 97 ALA A CA 1
ATOM 768 C C . ALA A 1 97 ? -3.535 1.3 -17.234 1 94.19 97 ALA A C 1
ATOM 770 O O . ALA A 1 97 ? -2.953 1.368 -18.312 1 94.19 97 ALA A O 1
ATOM 771 N N . GLN A 1 98 ? -4.148 0.165 -16.859 1 95.81 98 GLN A N 1
ATOM 772 C CA . GLN A 1 98 ? -4.203 -1.064 -17.641 1 95.81 98 GLN A CA 1
ATOM 773 C C . GLN A 1 98 ? -2.803 -1.533 -18.031 1 95.81 98 GLN A C 1
ATOM 775 O O . GLN A 1 98 ? -2.535 -1.817 -19.203 1 95.81 98 GLN A O 1
ATOM 780 N N . GLN A 1 99 ? -1.935 -1.605 -16.984 1 96.88 99 GLN A N 1
ATOM 781 C CA . GLN A 1 99 ? -0.572 -2.068 -17.234 1 96.88 99 GLN A CA 1
ATOM 782 C C . GLN A 1 99 ? -0.015 -2.803 -16.016 1 96.88 99 GLN A C 1
ATOM 784 O O . GLN A 1 99 ? -0.523 -2.648 -14.906 1 96.88 99 GLN A O 1
ATOM 789 N N . ILE A 1 100 ? 0.984 -3.637 -16.266 1 98 100 ILE A N 1
ATOM 790 C CA . ILE A 1 100 ? 1.896 -4.164 -15.258 1 98 100 ILE A CA 1
ATOM 791 C C . ILE A 1 100 ? 3.252 -3.469 -15.375 1 98 100 ILE A C 1
ATOM 793 O O . ILE A 1 100 ? 3.848 -3.436 -16.453 1 98 100 ILE A O 1
ATOM 797 N N . VAL A 1 101 ? 3.652 -2.879 -14.336 1 96.12 101 VAL A N 1
ATOM 798 C CA . VAL A 1 101 ? 4.93 -2.17 -14.305 1 96.12 101 VAL A CA 1
ATOM 799 C C . VAL A 1 101 ? 5.961 -3 -13.539 1 96.12 101 VAL A C 1
ATOM 801 O O . VAL A 1 101 ? 5.711 -3.424 -12.406 1 96.12 101 VAL A O 1
ATOM 804 N N . ALA A 1 102 ? 7.09 -3.32 -14.164 1 95.75 102 ALA A N 1
ATOM 805 C CA . ALA A 1 102 ? 8.211 -3.998 -13.523 1 95.75 102 ALA A CA 1
ATOM 806 C C . ALA A 1 102 ? 9.484 -3.16 -13.617 1 95.75 102 ALA A C 1
ATOM 808 O O . ALA A 1 102 ? 9.766 -2.564 -14.656 1 95.75 102 ALA A O 1
ATOM 809 N N . ASP A 1 103 ? 10.031 -2.973 -12.43 1 86.94 103 ASP A N 1
ATOM 810 C CA . ASP A 1 103 ? 11.273 -2.203 -12.516 1 86.94 103 ASP A CA 1
ATOM 811 C C . ASP A 1 103 ? 12.469 -3.113 -12.781 1 86.94 103 ASP A C 1
ATOM 813 O O . ASP A 1 103 ? 12.328 -4.34 -12.805 1 86.94 103 ASP A O 1
ATOM 817 N N . GLY A 1 104 ? 13.633 -2.709 -13.375 1 67.88 104 GLY A N 1
ATOM 818 C CA . GLY A 1 104 ? 14.797 -3.436 -13.867 1 67.88 104 GLY A CA 1
ATOM 819 C C . GLY A 1 104 ? 15.766 -3.818 -12.766 1 67.88 104 GLY A C 1
ATOM 820 O O . GLY A 1 104 ? 15.664 -3.326 -11.641 1 67.88 104 GLY A O 1
ATOM 821 N N . MET B 1 1 ? -12.773 4.031 -0.451 1 97.56 1 MET B N 1
ATOM 822 C CA . MET B 1 1 ? -11.859 2.973 -0.877 1 97.56 1 MET B CA 1
ATOM 823 C C . MET B 1 1 ? -11.328 2.201 0.325 1 97.56 1 MET B C 1
ATOM 825 O O . MET B 1 1 ? -11.508 2.621 1.469 1 97.56 1 MET B O 1
ATOM 829 N N . ILE B 1 2 ? -10.773 0.986 0.048 1 98.25 2 ILE B N 1
ATOM 830 C CA . ILE B 1 2 ? -10.156 0.179 1.093 1 98.25 2 ILE B CA 1
ATOM 831 C C . ILE B 1 2 ? -8.805 -0.341 0.61 1 98.25 2 ILE B C 1
ATOM 833 O O . ILE B 1 2 ? -8.633 -0.636 -0.575 1 98.25 2 ILE B O 1
ATOM 837 N N . THR B 1 3 ? -7.883 -0.416 1.525 1 98.75 3 THR B N 1
ATOM 838 C CA . THR B 1 3 ? -6.605 -1.079 1.294 1 98.75 3 THR B CA 1
ATOM 839 C C . THR B 1 3 ? -6.559 -2.428 2.006 1 98.75 3 THR B C 1
ATOM 841 O O . THR B 1 3 ? -6.992 -2.545 3.152 1 98.75 3 THR B O 1
ATOM 844 N N . ALA B 1 4 ? -6.148 -3.43 1.323 1 98.88 4 ALA B N 1
ATOM 845 C CA . ALA B 1 4 ? -5.832 -4.715 1.941 1 98.88 4 ALA B CA 1
ATOM 846 C C . ALA B 1 4 ? -4.336 -5 1.875 1 98.88 4 ALA B C 1
ATOM 848 O O . ALA B 1 4 ? -3.713 -4.844 0.821 1 98.88 4 ALA B O 1
ATOM 849 N N . LEU B 1 5 ? -3.789 -5.355 2.979 1 98.62 5 LEU B N 1
ATOM 850 C CA . LEU B 1 5 ? -2.418 -5.852 3.055 1 98.62 5 LEU B CA 1
ATOM 851 C C . LEU B 1 5 ? -2.398 -7.367 3.232 1 98.62 5 LEU B C 1
ATOM 853 O O . LEU B 1 5 ? -2.961 -7.891 4.195 1 98.62 5 LEU B O 1
ATOM 857 N N . THR B 1 6 ? -1.769 -8.031 2.307 1 98.62 6 THR B N 1
ATOM 858 C CA . THR B 1 6 ? -1.584 -9.469 2.436 1 98.62 6 THR B CA 1
ATOM 859 C C . THR B 1 6 ? -0.122 -9.805 2.717 1 98.62 6 THR B C 1
ATOM 861 O O . THR B 1 6 ? 0.783 -9.164 2.178 1 98.62 6 THR B O 1
ATOM 864 N N . THR B 1 7 ? 0.088 -10.742 3.547 1 98.06 7 THR B N 1
ATOM 865 C CA . THR B 1 7 ? 1.445 -11.172 3.865 1 98.06 7 THR B CA 1
ATOM 866 C C . THR B 1 7 ? 1.55 -12.695 3.844 1 98.06 7 THR B C 1
ATOM 868 O O . THR B 1 7 ? 0.633 -13.391 4.285 1 98.06 7 THR B O 1
ATOM 871 N N . PHE B 1 8 ? 2.66 -13.18 3.332 1 98.31 8 PHE B N 1
ATOM 872 C CA . PHE B 1 8 ? 3.012 -14.586 3.221 1 98.31 8 PHE B CA 1
ATOM 873 C C . PHE B 1 8 ? 4.414 -14.844 3.758 1 98.31 8 PHE B C 1
ATOM 875 O O . PHE B 1 8 ? 5.402 -14.406 3.162 1 98.31 8 PHE B O 1
ATOM 882 N N . ILE B 1 9 ? 4.484 -15.547 4.852 1 97.69 9 ILE B N 1
ATOM 883 C CA . ILE B 1 9 ? 5.793 -15.883 5.398 1 97.69 9 ILE B CA 1
ATOM 884 C C . ILE B 1 9 ? 6.371 -17.078 4.652 1 97.69 9 ILE B C 1
ATOM 886 O O . ILE B 1 9 ? 5.777 -18.156 4.648 1 97.69 9 ILE B O 1
ATOM 890 N N . LEU B 1 10 ? 7.547 -16.906 4.078 1 97.5 10 LEU B N 1
ATOM 891 C CA . LEU B 1 10 ? 8.156 -17.938 3.248 1 97.5 10 LEU B CA 1
ATOM 892 C C . LEU B 1 10 ? 8.93 -18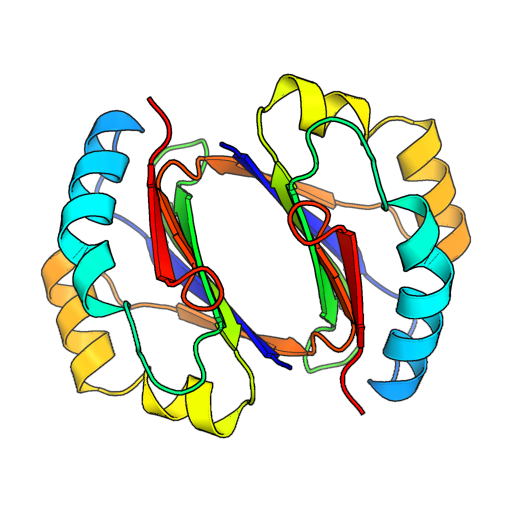.938 4.102 1 97.5 10 LEU B C 1
ATOM 894 O O . LEU B 1 10 ? 9.523 -18.562 5.117 1 97.5 10 LEU B O 1
ATOM 898 N N . PRO B 1 11 ? 8.953 -20.141 3.67 1 95.69 11 PRO B N 1
ATOM 899 C CA . PRO B 1 11 ? 9.75 -21.125 4.398 1 95.69 11 PRO B CA 1
ATOM 900 C C . PRO B 1 11 ? 11.242 -20.797 4.414 1 95.69 11 PRO B C 1
ATOM 902 O O . PRO B 1 11 ? 11.938 -21.109 5.383 1 95.69 11 PRO B O 1
ATOM 905 N N . LYS B 1 12 ? 11.711 -20.25 3.361 1 96.75 12 LYS B N 1
ATOM 906 C CA . LYS B 1 12 ? 13.078 -19.75 3.242 1 96.75 12 LYS B CA 1
ATOM 907 C C . LYS B 1 12 ? 13.117 -18.375 2.596 1 96.75 12 LYS B C 1
ATOM 909 O O . LYS B 1 12 ? 12.391 -18.109 1.634 1 96.75 12 LYS B O 1
ATOM 914 N N . PRO B 1 13 ? 14.016 -17.516 3.111 1 98.06 13 PRO B N 1
ATOM 915 C CA . PRO B 1 13 ? 14.133 -16.203 2.465 1 98.06 13 PRO B CA 1
ATOM 916 C C . PRO B 1 13 ? 14.531 -16.312 0.996 1 98.06 13 PRO B C 1
ATOM 918 O O . PRO B 1 13 ? 15.219 -17.266 0.603 1 98.06 13 PRO B O 1
ATOM 921 N N . ILE B 1 14 ? 14.102 -15.281 0.2 1 98.06 14 ILE B N 1
ATOM 922 C CA . ILE B 1 14 ? 14.469 -15.242 -1.212 1 98.06 14 ILE B CA 1
ATOM 923 C C . ILE B 1 14 ? 15.078 -13.883 -1.552 1 98.06 14 ILE B C 1
ATOM 925 O O . ILE B 1 14 ? 14.953 -12.93 -0.78 1 98.06 14 ILE B O 1
ATOM 929 N N . THR B 1 15 ? 15.766 -13.852 -2.746 1 97.81 15 THR B N 1
ATOM 930 C CA . THR B 1 15 ? 16.344 -12.602 -3.23 1 97.81 15 THR B CA 1
ATOM 931 C C . THR B 1 15 ? 15.289 -11.742 -3.922 1 97.81 15 THR B C 1
ATOM 933 O O . THR B 1 15 ? 14.203 -12.234 -4.258 1 97.81 15 THR B O 1
ATOM 936 N N . ARG B 1 16 ? 15.609 -10.547 -4.07 1 97.69 16 ARG B N 1
ATOM 937 C CA . ARG B 1 16 ? 14.734 -9.633 -4.805 1 97.69 16 ARG B CA 1
ATOM 938 C C . ARG B 1 16 ? 14.461 -10.148 -6.211 1 97.69 16 ARG B C 1
ATOM 940 O O . ARG B 1 16 ? 13.336 -10.062 -6.703 1 97.69 16 ARG B O 1
ATOM 947 N N . GLU B 1 17 ? 15.492 -10.672 -6.91 1 97.12 17 GLU B N 1
ATOM 948 C CA . GLU B 1 17 ? 15.344 -11.18 -8.273 1 97.12 17 GLU B CA 1
ATOM 949 C C . GLU B 1 17 ? 14.406 -12.383 -8.305 1 97.12 17 GLU B C 1
ATOM 951 O O . GLU B 1 17 ? 13.578 -12.508 -9.211 1 97.12 17 GLU B O 1
ATOM 956 N N . GLU B 1 18 ? 14.555 -13.258 -7.375 1 97.62 18 GLU B N 1
ATOM 957 C CA . GLU B 1 18 ? 13.648 -14.406 -7.27 1 97.62 18 GLU B CA 1
ATOM 958 C C . GLU B 1 18 ? 12.219 -13.953 -7.016 1 97.62 18 GLU B C 1
ATOM 960 O O . GLU B 1 18 ? 11.281 -14.461 -7.637 1 97.62 18 GLU B O 1
ATOM 965 N N . ALA B 1 19 ? 12.094 -13.016 -6.133 1 97.75 19 ALA B N 1
ATOM 966 C CA . ALA B 1 19 ? 10.766 -12.477 -5.84 1 97.75 19 ALA B CA 1
ATOM 967 C C . ALA B 1 19 ? 10.133 -11.867 -7.09 1 97.75 19 ALA B C 1
ATOM 969 O O . ALA B 1 19 ? 8.969 -12.117 -7.391 1 97.75 19 ALA B O 1
ATOM 970 N N . ARG B 1 20 ? 10.953 -11.133 -7.77 1 98.06 20 ARG B N 1
ATOM 971 C CA . ARG B 1 20 ? 10.461 -10.492 -8.984 1 98.06 20 ARG B CA 1
ATOM 972 C C . ARG B 1 20 ? 9.914 -11.523 -9.969 1 98.06 20 ARG B C 1
ATOM 974 O O . ARG B 1 20 ? 8.852 -11.328 -10.555 1 98.06 20 ARG B O 1
ATOM 981 N N . ASP B 1 21 ? 10.641 -12.594 -10.125 1 97.19 21 ASP B N 1
ATOM 982 C CA . ASP B 1 21 ? 10.211 -13.641 -11.047 1 97.19 21 ASP B CA 1
ATOM 983 C C . ASP B 1 21 ? 8.875 -14.242 -10.602 1 97.19 21 ASP B C 1
ATOM 985 O O . ASP B 1 21 ? 7.98 -14.453 -11.43 1 97.19 21 ASP B O 1
ATOM 989 N N . ILE B 1 22 ? 8.805 -14.484 -9.375 1 96.69 22 ILE B N 1
ATOM 990 C CA . ILE B 1 22 ? 7.574 -15.055 -8.836 1 96.69 22 ILE B CA 1
ATOM 991 C C . ILE B 1 22 ? 6.422 -14.07 -9.031 1 96.69 22 ILE B C 1
ATOM 993 O O . ILE B 1 22 ? 5.348 -14.453 -9.5 1 96.69 22 ILE B O 1
ATOM 997 N N . PHE B 1 23 ? 6.621 -12.82 -8.672 1 98.25 23 PHE B N 1
ATOM 998 C CA . PHE B 1 23 ? 5.594 -11.789 -8.789 1 98.25 23 PHE B CA 1
ATOM 999 C C . PHE B 1 23 ? 5.125 -11.648 -10.234 1 98.25 23 PHE B C 1
ATOM 1001 O O . PHE B 1 23 ? 3.924 -11.594 -10.5 1 98.25 23 PHE B O 1
ATOM 1008 N N . MET B 1 24 ? 6.109 -11.648 -11.156 1 97.75 24 MET B N 1
ATOM 1009 C CA . MET B 1 24 ? 5.77 -11.508 -12.57 1 97.75 24 MET B CA 1
ATOM 1010 C C . MET B 1 24 ? 4.922 -12.68 -13.055 1 97.75 24 MET B C 1
ATOM 1012 O O . MET B 1 24 ? 4.055 -12.508 -13.914 1 97.75 24 MET B O 1
ATOM 1016 N N . SER B 1 25 ? 5.09 -13.781 -12.469 1 96.94 25 SER B N 1
ATOM 1017 C CA . SER B 1 25 ? 4.352 -14.969 -12.883 1 96.94 25 SER B CA 1
ATOM 1018 C C . SER B 1 25 ? 2.893 -14.891 -12.438 1 96.94 25 SER B C 1
ATOM 1020 O O . SER B 1 25 ? 2.014 -15.477 -13.078 1 96.94 25 SER B O 1
ATOM 1022 N N . THR B 1 26 ? 2.578 -14.164 -11.367 1 97.19 26 THR B N 1
ATOM 1023 C CA . THR B 1 26 ? 1.216 -14.125 -10.844 1 97.19 26 THR B CA 1
ATOM 1024 C C . THR B 1 26 ? 0.536 -12.805 -11.211 1 97.19 26 THR B C 1
ATOM 1026 O O . THR B 1 26 ? -0.692 -12.703 -11.172 1 97.19 26 THR B O 1
ATOM 1029 N N . ALA B 1 27 ? 1.239 -11.797 -11.656 1 98.31 27 ALA B N 1
ATOM 1030 C CA . ALA B 1 27 ? 0.732 -10.453 -11.914 1 98.31 27 ALA B CA 1
ATOM 1031 C C . ALA B 1 27 ? -0.431 -10.484 -12.898 1 98.31 27 ALA B C 1
ATOM 1033 O O . ALA B 1 27 ? -1.455 -9.828 -12.68 1 98.31 27 ALA B O 1
ATOM 1034 N N . PRO B 1 28 ? -0.38 -11.328 -14 1 97.81 28 PRO B N 1
ATOM 1035 C CA . PRO B 1 28 ? -1.481 -11.336 -14.969 1 97.81 28 PRO B CA 1
ATOM 1036 C C . PRO B 1 28 ? -2.805 -11.781 -14.352 1 97.81 28 PRO B C 1
ATOM 1038 O O . PRO B 1 28 ? -3.875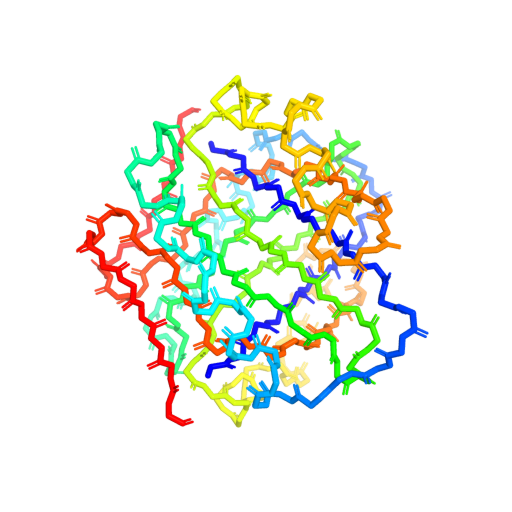 -11.406 -14.836 1 97.81 28 PRO B O 1
ATOM 1041 N N . THR B 1 29 ? -2.775 -12.523 -13.25 1 96.75 29 THR B N 1
ATOM 1042 C CA . THR B 1 29 ? -3.975 -13.031 -12.594 1 96.75 29 THR B CA 1
ATOM 1043 C C . THR B 1 29 ? -4.789 -11.883 -11.992 1 96.75 29 THR B C 1
ATOM 1045 O O . THR B 1 29 ? -5.996 -12.016 -11.789 1 96.75 29 THR B O 1
ATOM 1048 N N . TYR B 1 30 ? -4.215 -10.758 -11.797 1 98.38 30 TYR B N 1
ATOM 1049 C CA . TYR B 1 30 ? -4.867 -9.68 -11.07 1 98.38 30 TYR B CA 1
ATOM 1050 C C . TYR B 1 30 ? -5.285 -8.555 -12.023 1 98.38 30 TYR B C 1
ATOM 1052 O O . TYR B 1 30 ? -5.953 -7.605 -11.609 1 98.38 30 TYR B O 1
ATOM 1060 N N . ARG B 1 31 ? -4.852 -8.656 -13.25 1 98 31 ARG B N 1
ATOM 1061 C CA . ARG B 1 31 ? -5.266 -7.656 -14.227 1 98 31 ARG B CA 1
ATOM 1062 C C . ARG B 1 31 ? -6.773 -7.703 -14.453 1 98 31 ARG B C 1
ATOM 1064 O O . ARG B 1 31 ? -7.348 -8.781 -14.633 1 98 31 ARG B O 1
ATOM 1071 N N . GLY B 1 32 ? -7.43 -6.578 -14.336 1 97.19 32 GLY B N 1
ATOM 1072 C CA . GLY B 1 32 ? -8.836 -6.465 -14.688 1 97.19 32 GLY B CA 1
ATOM 1073 C C . GLY B 1 32 ? -9.766 -7 -13.617 1 97.19 32 GLY B C 1
ATOM 1074 O O . GLY B 1 32 ? -10.984 -7.051 -13.812 1 97.19 32 GLY B O 1
ATOM 1075 N N . VAL B 1 33 ? -9.211 -7.465 -12.523 1 98.25 33 VAL B N 1
ATOM 1076 C CA . VAL B 1 33 ? -10.07 -7.895 -11.422 1 98.25 33 VAL B CA 1
ATOM 1077 C C . VAL B 1 33 ? -11.016 -6.762 -11.031 1 98.25 33 VAL B C 1
ATOM 1079 O O . VAL B 1 33 ? -10.578 -5.625 -10.828 1 98.25 33 VAL B O 1
ATOM 1082 N N . GLN B 1 34 ? -12.289 -7.082 -10.953 1 98.06 34 GLN B N 1
ATOM 1083 C CA . GLN B 1 34 ? -13.312 -6.078 -10.672 1 98.06 34 GLN B CA 1
ATOM 1084 C C . GLN B 1 34 ? -13.023 -5.359 -9.359 1 98.06 34 GLN B C 1
ATOM 1086 O O . GLN B 1 34 ? -12.859 -6 -8.312 1 98.06 34 GLN B O 1
ATOM 1091 N N . GLY B 1 35 ? -12.953 -4.07 -9.406 1 98.38 35 GLY B N 1
ATOM 1092 C CA . GLY B 1 35 ? -12.836 -3.246 -8.211 1 98.38 35 GLY B CA 1
ATOM 1093 C C . GLY B 1 35 ? -11.406 -3.082 -7.742 1 98.38 35 GLY B C 1
ATOM 1094 O O . GLY B 1 35 ? -11.125 -2.275 -6.852 1 98.38 35 GLY B O 1
ATOM 1095 N N . LEU B 1 36 ? -10.477 -3.914 -8.281 1 98.75 36 LEU B N 1
ATOM 1096 C CA . LEU B 1 36 ? -9.07 -3.752 -7.93 1 98.75 36 LEU B CA 1
ATOM 1097 C C . LEU B 1 36 ? -8.445 -2.6 -8.703 1 98.75 36 LEU B C 1
ATOM 1099 O O . LEU B 1 36 ? -8.297 -2.68 -9.93 1 98.75 36 LEU B O 1
ATOM 1103 N N . LEU B 1 37 ? -8.07 -1.583 -8.039 1 97.94 37 LEU B N 1
ATOM 1104 C CA . LEU B 1 37 ? -7.473 -0.429 -8.695 1 97.94 37 LEU B CA 1
ATOM 1105 C C . LEU B 1 37 ? -5.98 -0.646 -8.922 1 97.94 37 LEU B C 1
ATOM 1107 O O . LEU B 1 37 ? -5.469 -0.403 -10.016 1 97.94 37 LEU B O 1
ATOM 1111 N N . ARG B 1 38 ? -5.371 -1.165 -7.887 1 98.5 38 ARG B N 1
ATOM 1112 C CA . ARG B 1 38 ? -3.932 -1.381 -7.973 1 98.5 38 ARG B CA 1
ATOM 1113 C C . ARG B 1 38 ? -3.48 -2.459 -6.992 1 98.5 38 ARG B C 1
ATOM 1115 O O . ARG B 1 38 ? -4.016 -2.564 -5.887 1 98.5 38 ARG B O 1
ATOM 1122 N N . LYS B 1 39 ? -2.514 -3.193 -7.406 1 98.88 39 LYS B N 1
ATOM 1123 C CA . LYS B 1 39 ? -1.797 -4.129 -6.543 1 98.88 39 LYS B CA 1
ATOM 1124 C C . LYS B 1 39 ? -0.292 -3.885 -6.602 1 9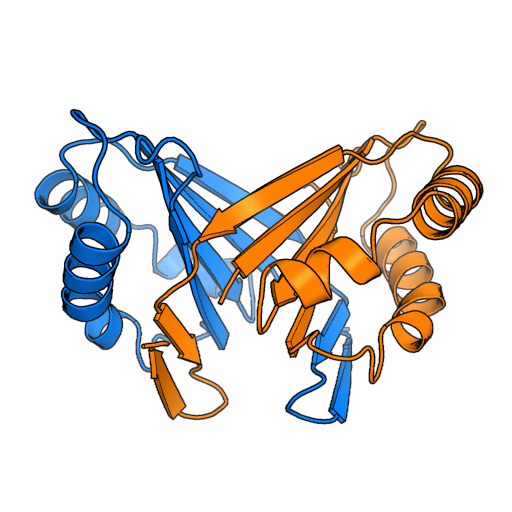8.88 39 LYS B C 1
ATOM 1126 O O . LYS B 1 39 ? 0.304 -3.91 -7.68 1 98.88 39 LYS B O 1
ATOM 1131 N N . THR B 1 40 ? 0.321 -3.654 -5.473 1 98.88 40 THR B N 1
ATOM 1132 C CA . THR B 1 40 ? 1.766 -3.52 -5.324 1 98.88 40 THR B CA 1
ATOM 1133 C C . THR B 1 40 ? 2.352 -4.73 -4.602 1 98.88 40 THR B C 1
ATOM 1135 O O . THR B 1 40 ? 2.051 -4.969 -3.432 1 98.88 40 THR B O 1
ATOM 1138 N N . TYR B 1 41 ? 3.166 -5.488 -5.332 1 98.88 41 TYR B N 1
ATOM 1139 C CA . TYR B 1 41 ? 3.873 -6.59 -4.691 1 98.88 41 TYR B CA 1
ATOM 1140 C C . TYR B 1 41 ? 4.953 -6.07 -3.752 1 98.88 41 TYR B C 1
ATOM 1142 O O . TYR B 1 41 ? 5.645 -5.102 -4.066 1 98.88 41 TYR B O 1
ATOM 1150 N N . VAL B 1 42 ? 5.129 -6.82 -2.617 1 98.81 42 VAL B N 1
ATOM 1151 C CA . VAL B 1 42 ? 6.121 -6.363 -1.65 1 98.81 42 VAL B CA 1
ATOM 1152 C C . VAL B 1 42 ? 6.961 -7.547 -1.171 1 98.81 42 VAL B C 1
ATOM 1154 O O . VAL B 1 42 ? 6.453 -8.664 -1.043 1 98.81 42 VAL B O 1
ATOM 1157 N N . LEU B 1 43 ? 8.227 -7.293 -0.943 1 98.75 43 LEU B N 1
ATOM 1158 C CA . LEU B 1 43 ? 9.211 -8.188 -0.347 1 98.75 43 LEU B CA 1
ATOM 1159 C C . LEU B 1 43 ? 9.906 -7.516 0.834 1 98.75 43 LEU B C 1
ATOM 1161 O O . LEU B 1 43 ? 10.453 -6.422 0.698 1 98.75 43 LEU B O 1
ATOM 1165 N N . SER B 1 44 ? 9.828 -8.195 1.966 1 98.69 44 SER B N 1
ATOM 1166 C CA . SER B 1 44 ? 10.516 -7.66 3.133 1 98.69 44 SER B CA 1
ATOM 1167 C C . SER B 1 44 ? 12.023 -7.578 2.898 1 98.69 44 SER B C 1
ATOM 1169 O O . SER B 1 44 ? 12.562 -8.305 2.064 1 98.69 44 SER B O 1
ATOM 1171 N N . GLU B 1 45 ? 12.664 -6.73 3.631 1 97.06 45 GLU B N 1
ATOM 1172 C CA . GLU B 1 45 ? 14.094 -6.5 3.436 1 97.06 45 GLU B CA 1
ATOM 1173 C C . GLU B 1 45 ? 14.906 -7.762 3.723 1 97.06 45 GLU B C 1
ATOM 1175 O O . GLU B 1 45 ? 15.938 -8 3.098 1 97.06 45 GLU B O 1
ATOM 1180 N N . ASP B 1 46 ? 14.414 -8.555 4.652 1 97.88 46 ASP B N 1
ATOM 1181 C CA . ASP B 1 46 ? 15.156 -9.758 5.012 1 97.88 46 ASP B CA 1
ATOM 1182 C C . ASP B 1 46 ? 14.828 -10.906 4.062 1 97.88 46 ASP B C 1
ATOM 1184 O O . ASP B 1 46 ? 15.359 -12.008 4.215 1 97.88 46 ASP B O 1
ATOM 1188 N N . GLY B 1 47 ? 13.898 -10.68 3.113 1 98.31 47 GLY B N 1
ATOM 1189 C CA . GLY B 1 47 ? 13.57 -11.664 2.098 1 98.31 47 GLY B CA 1
ATOM 1190 C C . GLY B 1 47 ? 12.664 -12.766 2.609 1 98.31 47 GLY B C 1
ATOM 1191 O O . GLY B 1 47 ? 12.328 -13.695 1.872 1 98.31 47 GLY B O 1
ATOM 1192 N N . ALA B 1 48 ? 12.172 -12.672 3.875 1 98.06 48 ALA B N 1
ATOM 1193 C CA . ALA B 1 48 ? 11.477 -13.789 4.504 1 98.06 48 ALA B CA 1
ATOM 1194 C C . ALA B 1 48 ? 9.969 -13.688 4.297 1 98.06 48 ALA B C 1
ATOM 1196 O O . ALA B 1 48 ? 9.242 -14.664 4.496 1 98.06 48 ALA B O 1
ATOM 1197 N N . THR B 1 49 ? 9.531 -12.531 3.959 1 98.38 49 THR B N 1
ATOM 1198 C CA . THR B 1 49 ? 8.102 -12.289 3.836 1 98.38 49 THR B CA 1
ATOM 1199 C C . THR B 1 49 ? 7.781 -11.602 2.51 1 98.38 49 THR B C 1
ATOM 1201 O O . THR B 1 49 ? 8.461 -10.648 2.117 1 98.38 49 THR B O 1
ATOM 1204 N N . VAL B 1 50 ? 6.82 -12.125 1.755 1 98.56 50 VAL B N 1
ATOM 1205 C CA . VAL B 1 50 ? 6.289 -11.461 0.571 1 98.56 50 VAL B CA 1
ATOM 1206 C C . VAL B 1 50 ? 4.816 -11.117 0.787 1 98.56 50 VAL B C 1
ATOM 1208 O O . VAL B 1 50 ? 4.223 -11.508 1.798 1 98.56 50 VAL B O 1
ATOM 1211 N N . GLY B 1 51 ? 4.273 -10.359 -0.131 1 98.31 51 GLY B N 1
ATOM 1212 C CA . GLY B 1 51 ? 2.859 -10.023 -0.06 1 98.31 51 GLY B CA 1
ATOM 1213 C C . GLY B 1 51 ? 2.443 -8.977 -1.08 1 98.31 51 GLY B C 1
ATOM 1214 O O . GLY B 1 51 ? 3.043 -8.875 -2.152 1 98.31 51 GLY B O 1
ATOM 1215 N N . GLY B 1 52 ? 1.347 -8.328 -0.748 1 98.62 52 GLY B N 1
ATOM 1216 C CA . GLY B 1 52 ? 0.802 -7.305 -1.628 1 98.62 52 GLY B CA 1
ATOM 1217 C C . GLY B 1 52 ? 0.018 -6.238 -0.889 1 98.62 52 GLY B C 1
ATOM 1218 O O . GLY B 1 52 ? -0.636 -6.523 0.117 1 98.62 52 GLY B O 1
ATOM 1219 N N . VAL B 1 53 ? 0.142 -5.051 -1.349 1 98.88 53 VAL B N 1
ATOM 1220 C CA . VAL B 1 53 ? -0.761 -3.963 -0.988 1 98.88 53 VAL B CA 1
ATOM 1221 C C . VAL B 1 53 ? -1.778 -3.744 -2.105 1 98.88 53 VAL B C 1
ATOM 1223 O O . VAL B 1 53 ? -1.409 -3.4 -3.23 1 98.88 53 VAL B O 1
ATOM 1226 N N . TYR B 1 54 ? -3.031 -3.961 -1.776 1 98.94 54 TYR B N 1
ATOM 1227 C CA . TYR B 1 54 ? -4.117 -3.82 -2.74 1 98.94 54 TYR B CA 1
ATOM 1228 C C . TYR B 1 54 ? -4.961 -2.588 -2.436 1 98.94 54 TYR B C 1
ATOM 1230 O O . TYR B 1 54 ? -5.43 -2.41 -1.31 1 98.94 54 TYR B O 1
ATOM 1238 N N . LEU B 1 55 ? -5.113 -1.746 -3.395 1 98.69 55 LEU B N 1
ATOM 1239 C CA . LEU B 1 55 ? -6.105 -0.68 -3.316 1 98.69 55 LEU B CA 1
ATOM 1240 C C . LEU B 1 55 ? -7.383 -1.069 -4.055 1 98.69 55 LEU B C 1
ATOM 1242 O O . LEU B 1 55 ? -7.348 -1.353 -5.258 1 98.69 55 LEU B O 1
ATOM 1246 N N . TRP B 1 56 ? -8.453 -1.074 -3.293 1 98.62 56 TRP B N 1
ATOM 1247 C CA . TRP B 1 56 ? -9.75 -1.487 -3.82 1 98.62 56 TRP B CA 1
ATOM 1248 C C . TRP B 1 56 ? -10.727 -0.312 -3.859 1 98.62 56 TRP B C 1
ATOM 1250 O O . TRP B 1 56 ? -10.648 0.594 -3.025 1 98.62 56 TRP B O 1
ATOM 1260 N N . ASN B 1 57 ? -11.688 -0.435 -4.766 1 97.56 57 ASN B N 1
ATOM 1261 C CA . ASN B 1 57 ? -12.789 0.518 -4.863 1 97.56 57 ASN B CA 1
ATOM 1262 C C . ASN B 1 57 ? -13.727 0.416 -3.664 1 97.56 57 ASN B C 1
ATOM 1264 O O . ASN B 1 57 ? -14.344 1.406 -3.268 1 97.56 57 ASN B O 1
ATOM 1268 N N . SER B 1 58 ? -13.883 -0.833 -3.186 1 97.25 58 SER B N 1
ATOM 1269 C CA . SER B 1 58 ? -14.805 -1.057 -2.072 1 97.25 58 SER B CA 1
ATOM 1270 C C . SER B 1 58 ? -14.438 -2.324 -1.305 1 97.25 58 SER B C 1
ATOM 1272 O O . SER B 1 58 ? -13.727 -3.188 -1.821 1 97.25 58 SER B O 1
ATOM 1274 N N . ARG B 1 59 ? -15.008 -2.402 -0.112 1 97 59 ARG B N 1
ATOM 1275 C CA . ARG B 1 59 ? -14.766 -3.557 0.747 1 97 59 ARG B CA 1
ATOM 1276 C C . ARG B 1 59 ? -15.383 -4.816 0.153 1 97 59 ARG B C 1
ATOM 1278 O O . ARG B 1 59 ? -14.727 -5.859 0.067 1 97 59 ARG B O 1
ATOM 1285 N N . PRO B 1 60 ? -16.641 -4.77 -0.325 1 98.12 60 PRO B N 1
ATOM 1286 C CA . PRO B 1 60 ? -17.219 -5.984 -0.909 1 98.12 60 PRO B CA 1
ATOM 1287 C C . PRO B 1 60 ? -16.406 -6.504 -2.098 1 98.12 60 PRO B C 1
ATOM 1289 O O . PRO B 1 60 ? -16.234 -7.719 -2.25 1 98.12 60 PRO B O 1
ATOM 1292 N N . GLU B 1 61 ? -15.844 -5.637 -2.959 1 98.5 61 GLU B N 1
ATOM 1293 C CA . GLU B 1 61 ? -15.039 -6.066 -4.102 1 98.5 61 GLU B CA 1
ATOM 1294 C C . GLU B 1 61 ? -13.734 -6.703 -3.643 1 98.5 61 GLU B C 1
ATOM 1296 O O . GLU B 1 61 ? -13.266 -7.672 -4.246 1 98.5 61 GLU B O 1
ATOM 1301 N N . ALA B 1 62 ? -13.156 -6.176 -2.543 1 98.31 62 ALA B N 1
ATOM 1302 C CA . ALA B 1 62 ? -11.961 -6.789 -1.963 1 98.31 62 ALA B CA 1
ATOM 1303 C C . ALA B 1 62 ? -12.266 -8.195 -1.449 1 98.31 62 ALA B C 1
ATOM 1305 O O . ALA B 1 62 ? -11.562 -9.148 -1.791 1 98.31 62 ALA B O 1
ATOM 1306 N N . GLU B 1 63 ? -13.312 -8.305 -0.672 1 97.62 63 GLU B N 1
ATOM 1307 C CA . GLU B 1 63 ? -13.656 -9.57 -0.025 1 97.62 63 GLU B CA 1
ATOM 1308 C C . GLU B 1 63 ? -14.016 -10.641 -1.054 1 97.62 63 GLU B C 1
ATOM 1310 O O . GLU B 1 63 ? -13.875 -11.836 -0.789 1 97.62 63 GLU B O 1
ATOM 1315 N N . ALA B 1 64 ? -14.445 -10.227 -2.266 1 98.06 64 ALA B N 1
ATOM 1316 C CA . ALA B 1 64 ? -14.797 -11.156 -3.34 1 98.06 64 ALA B CA 1
ATOM 1317 C C . ALA B 1 64 ? -13.562 -11.883 -3.861 1 98.06 64 ALA B C 1
ATOM 1319 O O . ALA B 1 64 ? -13.672 -12.945 -4.48 1 98.06 64 ALA B O 1
ATOM 1320 N N . LEU B 1 65 ? -12.383 -11.312 -3.662 1 98 65 LEU B N 1
ATOM 1321 C CA . LEU B 1 65 ? -11.156 -11.953 -4.133 1 98 65 LEU B CA 1
ATOM 1322 C C . LEU B 1 65 ? -10.641 -12.961 -3.107 1 98 65 LEU B C 1
ATOM 1324 O O . LEU B 1 65 ? -10.18 -14.039 -3.471 1 98 65 LEU B O 1
ATOM 1328 N N . TYR B 1 66 ? -10.695 -12.625 -1.78 1 97.62 66 TYR B N 1
ATOM 1329 C CA . TYR B 1 66 ? -9.992 -13.398 -0.764 1 97.62 66 TYR B CA 1
ATOM 1330 C C . TYR B 1 66 ? -10.82 -14.594 -0.314 1 97.62 66 TYR B C 1
ATOM 1332 O O . TYR B 1 66 ? -11.078 -14.766 0.88 1 97.62 66 TYR B O 1
ATOM 1340 N N . THR B 1 67 ? -11.125 -15.422 -1.272 1 96.94 67 THR B N 1
ATOM 1341 C CA . THR B 1 67 ? -11.93 -16.625 -1.107 1 96.94 67 THR B CA 1
ATOM 1342 C C . THR B 1 67 ? -11.062 -17.812 -0.686 1 96.94 67 THR B C 1
ATOM 1344 O O . THR B 1 67 ? -9.836 -17.688 -0.616 1 96.94 67 THR B O 1
ATOM 1347 N N . ASP B 1 68 ? -11.742 -18.891 -0.406 1 96.12 68 ASP B N 1
ATOM 1348 C CA . ASP B 1 68 ? -11.016 -20.141 -0.129 1 96.12 68 ASP B CA 1
ATOM 1349 C C . ASP B 1 68 ? -10.148 -20.547 -1.319 1 96.12 68 ASP B C 1
ATOM 1351 O O . ASP B 1 68 ? -9.047 -21.062 -1.142 1 96.12 68 ASP B O 1
ATOM 1355 N N . ALA B 1 69 ? -10.68 -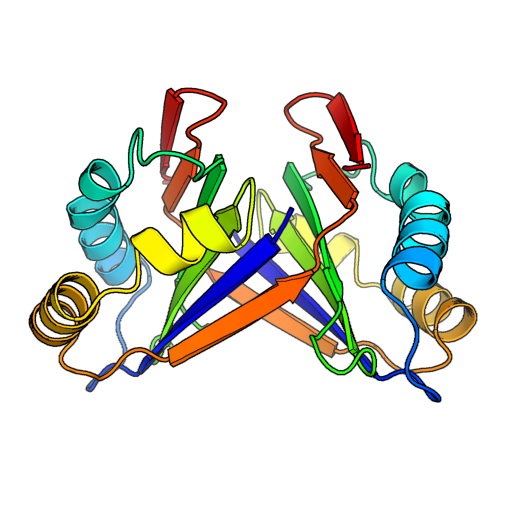20.297 -2.494 1 96.25 69 ALA B N 1
ATOM 1356 C CA . ALA B 1 69 ? -9.922 -20.625 -3.695 1 96.25 69 ALA B CA 1
ATOM 1357 C C . ALA B 1 69 ? -8.656 -19.766 -3.797 1 96.25 69 ALA B C 1
ATOM 1359 O O . ALA B 1 69 ? -7.59 -20.266 -4.164 1 96.25 69 ALA B O 1
ATOM 1360 N N . TRP B 1 70 ? -8.75 -18.453 -3.512 1 96.62 70 TRP B N 1
ATOM 1361 C CA . TRP B 1 70 ? -7.582 -17.578 -3.506 1 96.62 70 TRP B CA 1
ATOM 1362 C C . TRP B 1 70 ? -6.574 -18.016 -2.449 1 96.62 70 TRP B C 1
ATOM 1364 O O . TRP B 1 70 ? -5.371 -18.078 -2.713 1 96.62 70 TRP B O 1
ATOM 1374 N N . ARG B 1 71 ? -7.047 -18.406 -1.289 1 96.19 71 ARG B N 1
ATOM 1375 C CA . ARG B 1 71 ? -6.172 -18.859 -0.21 1 96.19 71 ARG B CA 1
ATOM 1376 C C . ARG B 1 71 ? -5.449 -20.141 -0.593 1 96.19 71 ARG B C 1
ATOM 1378 O O . ARG B 1 71 ? -4.27 -20.312 -0.281 1 96.19 71 ARG B O 1
ATOM 1385 N N . ALA B 1 72 ? -6.129 -21.031 -1.265 1 95.75 72 ALA B N 1
ATOM 1386 C CA . ALA B 1 72 ? -5.516 -22.281 -1.737 1 95.75 72 ALA B CA 1
ATOM 1387 C C . ALA B 1 72 ? -4.426 -21.984 -2.766 1 95.75 72 ALA B C 1
ATOM 1389 O O . ALA B 1 72 ? -3.354 -22.594 -2.727 1 95.75 72 ALA B O 1
ATOM 1390 N N . PHE B 1 73 ? -4.734 -21.047 -3.645 1 94.94 73 PHE B N 1
ATOM 1391 C CA . PHE B 1 73 ? -3.754 -20.625 -4.637 1 94.94 73 PHE B CA 1
ATOM 1392 C C . PHE B 1 73 ? -2.492 -20.094 -3.963 1 94.94 73 PHE B C 1
ATOM 1394 O O . PHE B 1 73 ? -1.379 -20.469 -4.344 1 94.94 73 PHE B O 1
ATOM 1401 N N . VAL B 1 74 ? -2.629 -19.266 -2.926 1 94.75 74 VAL B N 1
ATOM 1402 C CA . VAL B 1 74 ? -1.509 -18.672 -2.201 1 94.75 74 VAL B CA 1
ATOM 1403 C C . VAL B 1 74 ? -0.72 -19.766 -1.485 1 94.75 74 VAL B C 1
ATOM 1405 O O . VAL B 1 74 ? 0.512 -19.781 -1.53 1 94.75 74 VAL B O 1
ATOM 1408 N N . ARG B 1 75 ? -1.41 -20.719 -0.884 1 94.75 75 ARG B N 1
ATOM 1409 C CA . ARG B 1 75 ? -0.741 -21.812 -0.186 1 94.75 75 ARG B CA 1
ATOM 1410 C C . ARG B 1 75 ? 0.1 -22.641 -1.148 1 94.75 75 ARG B C 1
ATOM 1412 O O . ARG B 1 75 ? 1.215 -23.047 -0.814 1 94.75 75 ARG B O 1
ATOM 1419 N N . GLU B 1 76 ? -0.456 -22.891 -2.232 1 94 76 GLU B N 1
ATOM 1420 C CA . GLU B 1 76 ? 0.261 -23.688 -3.229 1 94 76 GLU B CA 1
ATOM 1421 C C . GLU B 1 76 ? 1.502 -22.953 -3.727 1 94 76 GLU B C 1
ATOM 1423 O O . GLU B 1 76 ? 2.57 -23.547 -3.867 1 94 76 GLU B O 1
ATOM 1428 N N . LYS B 1 77 ? 1.357 -21.703 -3.951 1 92.81 77 LYS B N 1
ATOM 1429 C CA . LYS B 1 77 ? 2.428 -20.922 -4.547 1 92.81 77 LYS B CA 1
ATOM 1430 C C . LYS B 1 77 ? 3.525 -20.625 -3.531 1 92.81 77 LYS B C 1
ATOM 1432 O O . LYS B 1 77 ? 4.715 -20.688 -3.855 1 92.81 77 LYS B O 1
ATOM 1437 N N . TYR B 1 78 ? 3.127 -20.328 -2.244 1 95.06 78 TYR B N 1
ATOM 1438 C CA . TYR B 1 78 ? 4.09 -19.766 -1.305 1 95.06 78 TYR B CA 1
ATOM 1439 C C . TYR B 1 78 ? 4.324 -20.703 -0.131 1 95.06 78 TYR B C 1
ATOM 1441 O O . TYR B 1 78 ? 5.234 -20.484 0.675 1 95.06 78 TYR B O 1
ATOM 1449 N N . GLY B 1 79 ? 3.482 -21.734 0.002 1 93.12 79 GLY B N 1
ATOM 1450 C CA . GLY B 1 79 ? 3.691 -22.734 1.035 1 93.12 79 GLY B CA 1
ATOM 1451 C C . GLY B 1 79 ? 3.26 -22.281 2.414 1 93.12 79 GLY B C 1
ATOM 1452 O O . GLY B 1 79 ? 3.74 -22.781 3.426 1 93.12 79 GLY B O 1
ATOM 1453 N N . THR B 1 80 ? 2.49 -21.234 2.482 1 94.81 80 THR B N 1
ATOM 1454 C CA . THR B 1 80 ? 2.049 -20.688 3.758 1 94.81 80 THR B CA 1
ATOM 1455 C C . THR B 1 80 ? 0.631 -20.125 3.646 1 94.81 80 THR B C 1
ATOM 1457 O O . THR B 1 80 ? 0.155 -19.844 2.545 1 94.81 80 THR B O 1
ATOM 1460 N N . GLU B 1 81 ? -0.04 -19.969 4.875 1 94.69 81 GLU B N 1
ATOM 1461 C CA . GLU B 1 81 ? -1.348 -19.328 4.914 1 94.69 81 GLU B CA 1
ATOM 1462 C C . GLU B 1 81 ? -1.215 -17.797 4.82 1 94.69 81 GLU B C 1
ATOM 1464 O O . GLU B 1 81 ? -0.393 -17.203 5.516 1 94.69 81 GLU B O 1
ATOM 1469 N N . PRO B 1 82 ? -2.082 -17.219 4.004 1 96.69 82 PRO B N 1
ATOM 1470 C CA . PRO B 1 82 ? -2.031 -15.758 3.914 1 96.69 82 PRO B CA 1
ATOM 1471 C C . PRO B 1 82 ? -2.701 -15.07 5.102 1 96.69 82 PRO B C 1
ATOM 1473 O O . PRO B 1 82 ? -3.615 -15.633 5.711 1 96.69 82 PRO B O 1
ATOM 1476 N N . THR B 1 83 ? -2.203 -13.969 5.438 1 97.44 83 THR B N 1
ATOM 1477 C CA . THR B 1 83 ? -2.92 -13.016 6.277 1 97.44 83 THR B CA 1
ATOM 1478 C C . THR B 1 83 ? -3.461 -11.859 5.445 1 97.44 83 THR B C 1
ATOM 1480 O O . THR B 1 83 ? -2.785 -11.375 4.535 1 97.44 83 THR B O 1
ATOM 1483 N N . VAL B 1 84 ? -4.66 -11.383 5.781 1 98 84 VAL B N 1
ATOM 1484 C CA . VAL B 1 84 ? -5.27 -10.234 5.121 1 98 84 VAL B CA 1
ATOM 1485 C C . VAL B 1 84 ? -5.699 -9.203 6.168 1 98 84 VAL B C 1
ATOM 1487 O O . VAL B 1 84 ? -6.461 -9.523 7.082 1 98 84 VAL B O 1
ATOM 1490 N N . THR B 1 85 ? -5.188 -8.062 6.086 1 98.19 85 THR B N 1
ATOM 1491 C CA . THR B 1 85 ? -5.555 -6.949 6.957 1 98.19 85 THR B CA 1
ATOM 1492 C C . THR B 1 85 ? -6.168 -5.812 6.148 1 98.19 85 THR B C 1
ATOM 1494 O O . THR B 1 85 ? -5.637 -5.426 5.105 1 98.19 85 THR B O 1
ATOM 1497 N N . TYR B 1 86 ? -7.254 -5.27 6.676 1 98.62 86 TYR B N 1
ATOM 1498 C CA . TYR B 1 86 ? -7.957 -4.211 5.957 1 98.62 86 TYR B CA 1
ATOM 1499 C C . TYR B 1 86 ? -7.734 -2.859 6.621 1 98.62 86 TYR B C 1
ATOM 1501 O O . TYR B 1 86 ? -7.691 -2.766 7.852 1 98.62 86 TYR B O 1
ATOM 1509 N N . PHE B 1 87 ? -7.676 -1.836 5.805 1 98.69 87 PHE B N 1
ATOM 1510 C CA . PHE B 1 87 ? -7.625 -0.439 6.219 1 98.69 87 PHE B CA 1
ATOM 1511 C C . PHE B 1 87 ? -8.594 0.407 5.398 1 98.69 87 PHE B C 1
ATOM 1513 O O . PHE B 1 87 ? -8.758 0.18 4.199 1 98.69 87 PHE B O 1
ATOM 1520 N N . GLU B 1 88 ? -9.203 1.39 6.039 1 98.44 88 GLU B N 1
ATOM 1521 C CA . GLU B 1 88 ? -9.875 2.432 5.273 1 98.44 88 GLU B CA 1
ATOM 1522 C C . GLU B 1 88 ? -8.875 3.33 4.559 1 98.44 88 GLU B C 1
ATOM 1524 O O . GLU B 1 88 ? -7.832 3.684 5.121 1 98.44 88 G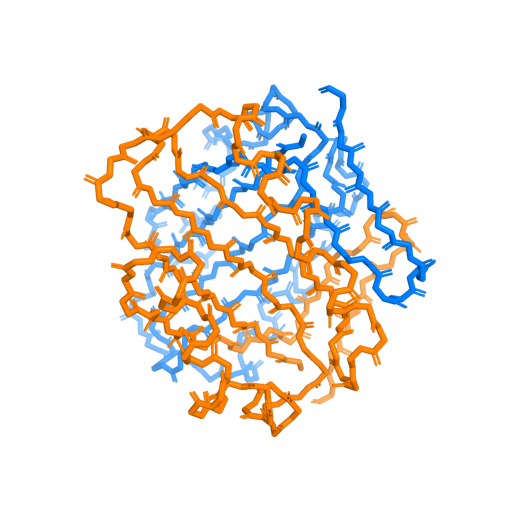LU B O 1
ATOM 1529 N N . SER B 1 89 ? -9.18 3.672 3.318 1 98.62 89 SER B N 1
ATOM 1530 C CA . SER B 1 89 ? -8.297 4.539 2.539 1 98.62 89 SER B CA 1
ATOM 1531 C C . SER B 1 89 ? -9.094 5.617 1.811 1 98.62 89 SER B C 1
ATOM 1533 O O . SER B 1 89 ? -9.164 5.617 0.58 1 98.62 89 SER B O 1
ATOM 1535 N N . PRO B 1 90 ? -9.562 6.59 2.508 1 98.31 90 PRO B N 1
ATOM 1536 C CA . PRO B 1 90 ? -10.469 7.57 1.901 1 98.31 90 PRO B CA 1
ATOM 1537 C C . PRO B 1 90 ? -9.742 8.57 1.004 1 98.31 90 PRO B C 1
ATOM 1539 O O . PRO B 1 90 ? -10.383 9.297 0.244 1 98.31 90 PRO B O 1
ATOM 1542 N N . VAL B 1 91 ? -8.406 8.672 1.048 1 98.75 91 VAL B N 1
ATOM 1543 C CA . VAL B 1 91 ? -7.648 9.656 0.283 1 98.75 91 VAL B CA 1
ATOM 1544 C C . VAL B 1 91 ? -6.414 9 -0.322 1 98.75 91 VAL B C 1
ATOM 1546 O O . VAL B 1 91 ? -5.723 8.227 0.348 1 98.75 91 VAL B O 1
ATOM 1549 N N . VAL B 1 92 ? -6.164 9.266 -1.591 1 98.62 92 VAL B N 1
ATOM 1550 C CA . VAL B 1 92 ? -4.961 8.82 -2.291 1 98.62 92 VAL B CA 1
ATOM 1551 C C . VAL B 1 92 ? -4.336 10 -3.039 1 98.62 92 VAL B C 1
ATOM 1553 O O . VAL B 1 92 ? -5.035 10.758 -3.713 1 98.62 92 VAL B O 1
ATOM 1556 N N . VAL B 1 93 ? -3.051 10.211 -2.854 1 98.75 93 VAL B N 1
ATOM 1557 C CA . VAL B 1 93 ? -2.277 11.109 -3.703 1 98.75 93 VAL B CA 1
ATOM 1558 C C . VAL B 1 93 ? -1.652 10.328 -4.855 1 98.75 93 VAL B C 1
ATOM 1560 O O . VAL B 1 93 ? -0.826 9.438 -4.633 1 98.75 93 VAL B O 1
ATOM 1563 N N . ASP B 1 94 ? -2.082 10.617 -6.082 1 97.62 94 ASP B N 1
ATOM 1564 C CA . ASP B 1 94 ? -1.572 9.977 -7.293 1 97.62 94 ASP B CA 1
ATOM 1565 C C . ASP B 1 94 ? -0.751 10.953 -8.125 1 97.62 94 ASP B C 1
ATOM 1567 O O . ASP B 1 94 ? -1.301 11.688 -8.953 1 97.62 94 ASP B O 1
ATOM 1571 N N . ASN B 1 95 ? 0.547 10.914 -7.98 1 98.06 95 ASN B N 1
ATOM 1572 C CA . ASN B 1 95 ? 1.405 11.883 -8.656 1 98.06 95 ASN B CA 1
ATOM 1573 C C . ASN B 1 95 ? 1.59 11.531 -10.133 1 98.06 95 ASN B C 1
ATOM 1575 O O . ASN B 1 95 ? 1.906 12.398 -10.945 1 98.06 95 ASN B O 1
ATOM 1579 N N . VAL B 1 96 ? 1.441 10.266 -10.461 1 95.12 96 VAL B N 1
ATOM 1580 C CA . VAL B 1 96 ? 1.498 9.867 -11.859 1 95.12 96 VAL B CA 1
ATOM 1581 C C . VAL B 1 96 ? 0.316 10.477 -12.617 1 95.12 96 VAL B C 1
ATOM 1583 O O . VAL B 1 96 ? 0.488 11.047 -13.695 1 95.12 96 VAL B O 1
ATOM 1586 N N . ALA B 1 97 ? -0.851 10.422 -12.016 1 94.31 97 ALA B N 1
ATOM 1587 C CA . ALA B 1 97 ? -2.057 10.984 -12.617 1 94.31 97 ALA B CA 1
ATOM 1588 C C . ALA B 1 97 ? -2.213 12.461 -12.25 1 94.31 97 ALA B C 1
ATOM 1590 O O . ALA B 1 97 ? -3.127 13.133 -12.734 1 94.31 97 ALA B O 1
ATOM 1591 N N . GLN B 1 98 ? -1.336 13.008 -11.406 1 95.81 98 GLN B N 1
ATOM 1592 C CA . GLN B 1 98 ? -1.35 14.398 -10.961 1 95.81 98 GLN B CA 1
ATOM 1593 C C . GLN B 1 98 ? -2.703 14.773 -10.367 1 95.81 98 GLN B C 1
ATOM 1595 O O . GLN B 1 98 ? -3.295 15.781 -10.734 1 95.81 98 GLN B O 1
ATOM 1600 N N . GLN B 1 99 ? -3.15 13.914 -9.414 1 96.88 99 GLN B N 1
ATOM 1601 C CA . GLN B 1 99 ? -4.422 14.188 -8.75 1 96.88 99 GLN B CA 1
ATOM 1602 C C . GLN B 1 99 ? -4.418 13.672 -7.316 1 96.88 99 GLN B C 1
ATOM 1604 O O . GLN B 1 99 ? -3.6 12.82 -6.961 1 96.88 99 GLN B O 1
ATOM 1609 N N . ILE B 1 100 ? -5.305 14.242 -6.512 1 98 100 ILE B N 1
ATOM 1610 C CA . ILE B 1 100 ? -5.734 13.688 -5.23 1 98 100 ILE B CA 1
ATOM 1611 C C . ILE B 1 100 ? -7.141 13.102 -5.367 1 98 100 ILE B C 1
ATOM 1613 O O . ILE B 1 100 ? -8.055 13.789 -5.824 1 98 100 ILE B O 1
ATOM 1617 N N . VAL B 1 101 ? -7.246 11.883 -5.062 1 96.19 101 VAL B N 1
ATOM 1618 C CA . VAL B 1 101 ? -8.531 11.195 -5.137 1 96.19 101 VAL B CA 1
ATOM 1619 C C . VAL B 1 101 ? -9.102 11.008 -3.734 1 96.19 101 VAL B C 1
ATOM 1621 O O . VAL B 1 101 ? -8.422 10.492 -2.846 1 96.19 101 VAL B O 1
ATOM 1624 N N . ALA B 1 102 ? -10.32 11.492 -3.479 1 95.88 102 ALA B N 1
ATOM 1625 C CA . ALA B 1 102 ? -11.039 11.281 -2.223 1 95.88 102 ALA B CA 1
ATOM 1626 C C . ALA B 1 102 ? -12.383 10.609 -2.469 1 95.88 102 ALA B C 1
ATOM 1628 O O . ALA B 1 102 ? -13.094 10.953 -3.412 1 95.88 102 ALA B O 1
ATOM 1629 N N . ASP B 1 103 ? -12.5 9.531 -1.726 1 86.62 103 ASP B N 1
ATOM 1630 C CA . ASP B 1 103 ? -13.805 8.898 -1.933 1 86.62 103 ASP B CA 1
ATOM 1631 C C . ASP B 1 103 ? -14.859 9.508 -1.014 1 86.62 103 ASP B C 1
ATOM 1633 O O . ASP B 1 103 ? -14.547 10.336 -0.162 1 86.62 103 ASP B O 1
ATOM 1637 N N . GLY B 1 104 ? -16.203 9.492 -1.262 1 68.12 104 GLY B N 1
ATOM 1638 C CA . GLY B 1 104 ? -17.344 10.148 -0.628 1 68.12 104 GLY B CA 1
ATOM 1639 C C . GLY B 1 104 ? -17.781 9.461 0.646 1 68.12 104 GLY B C 1
ATOM 1640 O O . GLY B 1 104 ? -17.391 8.32 0.917 1 68.12 104 GLY B O 1
#